Protein AF-A0A087TQ50-F1 (afdb_monomer)

pLDDT: mean 85.88, std 18.32, range [36.25, 98.19]

InterPro domains:
  IPR028816 Caprin [PTHR22922] (6-217)
  IPR041637 Caprin-1 dimerization domain [PF18293] (98-213)

Mean predicted aligned error: 11.36 Å

Organism: Stegodyphus mimosarum (NCBI:txid407821)

Nearest PDB structures (foldseek):
  8k9c-assembly1_B  TM=7.412E-01  e=2.214E-11  Homo sapiens
  8k9c-assembly1_A  TM=7.356E-01  e=1.254E-10  Homo sapiens

Foldseek 3Di:
DDDPPPPPPPPPPCVVVDVLVVVLVVLVVVLVVLVVLLVVLVVLVVCVVVPDDDDPVNVVSNVCNVVSVVVNVVSVVVSVVSVVVVVVVVVVVVVVVVVVVVVVVVVVVVLVVLLVLLLVLLVCLVDVVVVVCLCVVPPLHPHDHPLLSQLSPQLNVLQPPDDDDPPDDRVVSVVSNVVSSVQLSVLDQDDDSNGGSVVNNVVSVSRVVSCSVVVVPDPPDDDPDDDDDDDD

Structure (mmCIF, N/CA/C/O backbone):
data_AF-A0A087TQ50-F1
#
_entry.id   AF-A0A087TQ50-F1
#
loop_
_atom_site.group_PDB
_atom_site.id
_atom_site.type_symbol
_atom_site.label_atom_id
_atom_site.label_alt_id
_atom_site.label_comp_id
_atom_site.label_asym_id
_atom_site.label_entity_id
_atom_site.label_seq_id
_atom_site.pdbx_PDB_ins_code
_atom_site.Cartn_x
_atom_site.Cartn_y
_atom_site.Cartn_z
_atom_site.occupancy
_atom_site.B_iso_or_equiv
_atom_site.auth_seq_id
_atom_site.auth_comp_id
_atom_site.auth_asym_id
_atom_site.auth_atom_id
_atom_site.pdbx_PDB_model_num
ATOM 1 N N . MET A 1 1 ? 21.673 29.543 7.807 1.00 36.25 1 MET A N 1
ATOM 2 C CA . MET A 1 1 ? 20.311 30.118 7.936 1.00 36.25 1 MET A CA 1
ATOM 3 C C . MET A 1 1 ? 19.294 28.972 7.908 1.00 36.25 1 MET A C 1
ATOM 5 O O . MET A 1 1 ? 19.668 27.905 7.443 1.00 36.25 1 MET A O 1
ATOM 9 N N . PRO A 1 2 ? 18.132 29.104 8.566 1.00 40.19 2 PRO A N 1
ATOM 10 C CA . PRO A 1 2 ? 17.688 28.178 9.612 1.00 40.19 2 PRO A CA 1
ATOM 11 C C . PRO A 1 2 ? 16.923 26.932 9.140 1.00 40.19 2 PRO A C 1
ATOM 13 O O . PRO A 1 2 ? 16.110 26.982 8.227 1.00 40.19 2 PRO A O 1
ATOM 16 N N . SER A 1 3 ? 17.185 25.848 9.875 1.00 44.66 3 SER A N 1
ATOM 17 C CA . SER A 1 3 ? 16.302 24.750 10.291 1.00 44.66 3 SER A CA 1
ATOM 18 C C . SER A 1 3 ? 14.871 24.759 9.731 1.00 44.66 3 SER A C 1
ATOM 20 O O . SER A 1 3 ? 13.968 25.380 10.295 1.00 44.66 3 SER A O 1
ATOM 22 N N . ALA A 1 4 ? 14.639 23.969 8.681 1.00 38.66 4 ALA A N 1
ATOM 23 C CA . ALA A 1 4 ? 13.318 23.432 8.388 1.00 38.66 4 ALA A CA 1
ATOM 24 C C . ALA A 1 4 ? 13.086 22.249 9.333 1.00 38.66 4 ALA A C 1
ATOM 26 O O . ALA A 1 4 ? 13.287 21.086 8.986 1.00 38.66 4 ALA A O 1
ATOM 27 N N . ALA A 1 5 ? 12.702 22.569 10.569 1.00 39.09 5 ALA A N 1
ATOM 28 C CA . ALA A 1 5 ? 12.027 21.620 11.429 1.00 39.09 5 ALA A CA 1
ATOM 29 C C . ALA A 1 5 ? 10.821 21.105 10.641 1.00 39.09 5 ALA A C 1
ATOM 31 O O . ALA A 1 5 ? 9.836 21.825 10.459 1.00 39.09 5 ALA A O 1
ATOM 32 N N . ALA A 1 6 ? 10.928 19.874 10.140 1.00 43.53 6 ALA A N 1
ATOM 33 C CA . ALA A 1 6 ? 9.780 19.104 9.725 1.00 43.53 6 ALA A CA 1
ATOM 34 C C . ALA A 1 6 ? 8.817 19.144 10.911 1.00 43.53 6 ALA A C 1
ATOM 36 O O . ALA A 1 6 ? 9.055 18.525 11.951 1.00 43.53 6 ALA A O 1
ATOM 37 N N . LYS A 1 7 ? 7.763 19.955 10.784 1.00 41.00 7 LYS A N 1
ATOM 38 C CA . LYS A 1 7 ? 6.558 19.795 11.576 1.00 41.00 7 LYS A CA 1
ATOM 39 C C . LYS A 1 7 ? 6.099 18.384 11.256 1.00 41.00 7 LYS A C 1
ATOM 41 O O . LYS A 1 7 ? 5.408 18.157 10.272 1.00 41.00 7 LYS A O 1
ATOM 46 N N . VAL A 1 8 ? 6.543 17.440 12.079 1.00 44.75 8 VAL A N 1
ATOM 47 C CA . VAL A 1 8 ? 5.807 16.221 12.349 1.00 44.75 8 VAL A CA 1
ATOM 48 C C . VAL A 1 8 ? 4.441 16.743 12.748 1.00 44.75 8 VAL A C 1
ATOM 50 O O . VAL A 1 8 ? 4.273 17.282 13.846 1.00 44.75 8 VAL A O 1
ATOM 53 N N . GLU A 1 9 ? 3.512 16.737 11.793 1.00 40.03 9 GLU A N 1
ATOM 54 C CA . GLU A 1 9 ? 2.109 16.946 12.071 1.00 40.03 9 GLU A CA 1
ATOM 55 C C . GLU A 1 9 ? 1.793 15.972 13.185 1.00 40.03 9 GLU A C 1
ATOM 57 O O . GLU A 1 9 ? 1.829 14.750 13.036 1.00 40.03 9 GLU A O 1
ATOM 62 N N . LYS A 1 10 ? 1.620 16.555 14.366 1.00 41.81 10 LYS A N 1
ATOM 63 C CA . LYS A 1 10 ? 1.161 15.873 15.549 1.00 41.81 10 LYS A CA 1
ATOM 64 C C . LYS A 1 10 ? -0.179 15.306 15.125 1.00 41.81 10 LYS A C 1
ATOM 66 O O . LYS A 1 10 ? -1.138 16.067 15.040 1.00 41.81 10 LYS A O 1
ATOM 71 N N . VAL A 1 11 ? -0.196 14.017 14.777 1.00 46.25 11 VAL A N 1
ATOM 72 C CA . VAL A 1 11 ? -1.403 13.233 14.531 1.00 46.25 11 VAL A CA 1
ATOM 73 C C . VAL A 1 11 ? -2.310 13.571 15.701 1.00 46.25 11 VAL A C 1
ATOM 75 O O . VAL A 1 11 ? -2.043 13.166 16.835 1.00 46.25 11 VAL A O 1
ATOM 78 N N . ALA A 1 12 ? -3.279 14.458 15.461 1.00 41.94 12 ALA A N 1
ATOM 79 C CA . ALA A 1 12 ? -4.210 14.896 16.480 1.00 41.94 12 ALA A CA 1
ATOM 80 C C . ALA A 1 12 ? -4.812 13.611 17.023 1.00 41.94 12 ALA A C 1
ATOM 82 O O . ALA A 1 12 ? -5.271 12.794 16.228 1.00 41.94 12 ALA A O 1
ATOM 83 N N . SER A 1 13 ? -4.680 13.379 18.330 1.00 46.47 13 SER A N 1
ATOM 84 C CA . SER A 1 13 ? -4.924 12.078 18.949 1.00 46.47 13 SER A CA 1
ATOM 85 C C . SER A 1 13 ? -6.290 11.533 18.526 1.00 46.47 13 SER A C 1
ATOM 87 O O . SER A 1 13 ? -7.321 11.887 19.105 1.00 46.47 13 SER A O 1
ATOM 89 N N . SER A 1 14 ? -6.299 10.664 17.515 1.00 51.88 14 SER A N 1
ATOM 90 C CA . SER A 1 14 ? -7.499 10.015 16.982 1.00 51.88 14 SER A CA 1
ATOM 91 C C . SER A 1 14 ? -8.173 9.146 18.044 1.00 51.88 14 SER A C 1
ATOM 93 O O . SER A 1 14 ? -9.348 8.814 17.934 1.00 51.88 14 SER A O 1
ATOM 95 N N . GLU A 1 15 ? -7.460 8.855 19.135 1.00 48.91 15 GLU A N 1
ATOM 96 C CA . GLU A 1 15 ? -7.969 8.163 20.310 1.00 48.91 15 GLU A CA 1
ATOM 97 C C . GLU A 1 15 ? -9.146 8.862 21.000 1.00 48.91 15 GLU A C 1
ATOM 99 O O . GLU A 1 15 ? -9.958 8.165 21.606 1.00 48.91 15 GLU A O 1
ATOM 104 N N . ALA A 1 16 ? -9.256 10.195 20.915 1.00 51.84 16 ALA A N 1
ATOM 105 C CA . ALA A 1 16 ? -10.346 10.954 21.539 1.00 51.84 16 ALA A CA 1
ATOM 106 C C . ALA A 1 16 ? -11.657 10.927 20.725 1.00 51.84 16 ALA A C 1
ATOM 108 O O . ALA A 1 16 ? -12.711 11.252 21.268 1.00 51.84 16 ALA A O 1
ATOM 109 N N . ASN A 1 17 ? -11.599 10.503 19.457 1.00 61.78 17 ASN A N 1
ATOM 110 C CA . ASN A 1 17 ? -12.726 10.496 18.518 1.00 61.78 17 ASN A CA 1
ATOM 111 C C . ASN A 1 17 ? -13.041 9.104 17.944 1.00 61.78 17 ASN A C 1
ATOM 113 O O . ASN A 1 17 ? -13.801 9.012 16.984 1.00 61.78 17 ASN A O 1
ATOM 117 N N . ASP A 1 18 ? -12.493 8.025 18.511 1.00 83.69 18 ASP A N 1
ATOM 118 C CA . ASP A 1 18 ? -12.840 6.662 18.096 1.00 83.69 18 ASP A CA 1
ATOM 119 C C . ASP A 1 18 ? -14.342 6.399 18.358 1.00 83.69 18 ASP A C 1
ATOM 121 O O . ASP A 1 18 ? -14.759 6.358 19.526 1.00 83.69 18 ASP A O 1
ATOM 125 N N . PRO A 1 19 ? -15.170 6.205 17.310 1.00 89.12 19 PRO A N 1
ATOM 126 C CA . PRO A 1 19 ? -16.608 6.003 17.461 1.00 89.12 19 PRO A CA 1
ATOM 127 C C . PRO A 1 19 ? -16.955 4.828 18.379 1.00 89.12 19 PRO A C 1
ATOM 129 O O . PRO A 1 19 ? -17.933 4.899 19.124 1.00 89.12 19 PRO A O 1
ATOM 132 N N . LEU A 1 20 ? -16.135 3.771 18.394 1.00 90.50 20 LEU A N 1
ATOM 133 C CA . LEU A 1 20 ? -16.358 2.615 19.260 1.00 90.50 20 LEU A CA 1
ATOM 134 C C . LEU A 1 20 ? -16.090 2.952 20.731 1.00 90.50 20 LEU A C 1
ATOM 136 O O . LEU A 1 20 ? -16.861 2.548 21.605 1.00 90.50 20 LEU A O 1
ATOM 140 N N . LYS A 1 21 ? -15.069 3.769 21.020 1.00 88.38 21 LYS A N 1
ATOM 141 C CA . LYS A 1 21 ? -14.841 4.291 22.379 1.00 88.38 21 LYS A CA 1
ATOM 142 C C . LYS A 1 21 ? -15.971 5.222 22.820 1.00 88.38 21 LYS A C 1
ATOM 144 O O . LYS A 1 21 ? -16.365 5.188 23.985 1.00 88.38 21 LYS A O 1
ATOM 149 N N . LEU A 1 22 ? -16.539 6.021 21.912 1.00 92.00 22 LEU A N 1
ATOM 150 C CA . LEU A 1 22 ? -17.708 6.856 22.217 1.00 92.00 22 LEU A CA 1
ATOM 151 C C . LEU A 1 22 ? -18.932 6.010 22.601 1.00 92.00 22 LEU A C 1
ATOM 153 O O . LEU A 1 22 ? -19.631 6.352 23.560 1.00 92.00 22 LEU A O 1
ATOM 157 N N . VAL A 1 23 ? -19.157 4.885 21.912 1.00 92.62 23 VAL A N 1
ATOM 158 C CA . VAL A 1 23 ? -20.219 3.923 22.251 1.00 92.62 23 VAL A CA 1
ATOM 159 C C . VAL A 1 23 ? -19.994 3.322 23.641 1.00 92.62 23 VAL A C 1
ATOM 161 O O . VAL A 1 23 ? -20.913 3.357 24.462 1.00 92.62 23 VAL A O 1
ATOM 164 N N . VAL A 1 24 ? -18.780 2.849 23.948 1.00 93.00 24 VAL A N 1
ATOM 165 C CA . VAL A 1 24 ? -18.437 2.318 25.283 1.00 93.00 24 VAL A CA 1
ATOM 166 C C . VAL A 1 24 ? -18.694 3.365 26.369 1.00 93.00 24 VAL A C 1
ATOM 168 O O . VAL A 1 24 ? -19.433 3.107 27.318 1.00 93.00 24 VAL A O 1
ATOM 171 N N . ASN A 1 25 ? -18.188 4.587 26.185 1.00 93.25 25 ASN A N 1
ATOM 172 C CA . ASN A 1 25 ? -18.371 5.688 27.133 1.00 93.25 25 ASN A CA 1
ATOM 173 C C . ASN A 1 25 ? -19.854 6.019 27.382 1.00 93.25 25 ASN A C 1
ATOM 175 O O . ASN A 1 25 ? -20.247 6.374 28.499 1.00 93.25 25 ASN A O 1
ATOM 179 N N . MET A 1 26 ? -20.693 5.940 26.347 1.00 94.88 26 MET A N 1
ATOM 180 C CA . MET A 1 26 ? -22.136 6.160 26.458 1.00 94.88 26 MET A CA 1
ATOM 181 C C . MET A 1 26 ? -22.819 5.046 27.262 1.00 94.88 26 MET A C 1
ATOM 183 O O . MET A 1 26 ? -23.626 5.344 28.150 1.00 94.88 26 MET A O 1
ATOM 187 N N . LEU A 1 27 ? -22.458 3.785 27.013 1.00 95.00 27 LEU A N 1
ATOM 188 C CA . LEU A 1 27 ? -22.987 2.636 27.748 1.00 95.00 27 LEU A CA 1
ATOM 189 C C . LEU A 1 27 ? -22.580 2.674 29.226 1.00 95.00 27 LEU A C 1
ATOM 191 O O . LEU A 1 27 ? -23.439 2.537 30.097 1.00 95.00 27 LEU A O 1
ATOM 195 N N . GLU A 1 28 ? -21.317 2.976 29.530 1.00 95.12 28 GLU A N 1
ATOM 196 C CA . GLU A 1 28 ? -20.837 3.134 30.909 1.00 95.12 28 GLU A CA 1
ATOM 197 C C . GLU A 1 28 ? -21.586 4.234 31.669 1.00 95.12 28 GLU A C 1
ATOM 199 O O . GLU A 1 28 ? -21.926 4.076 32.843 1.00 95.12 28 GLU A O 1
ATOM 2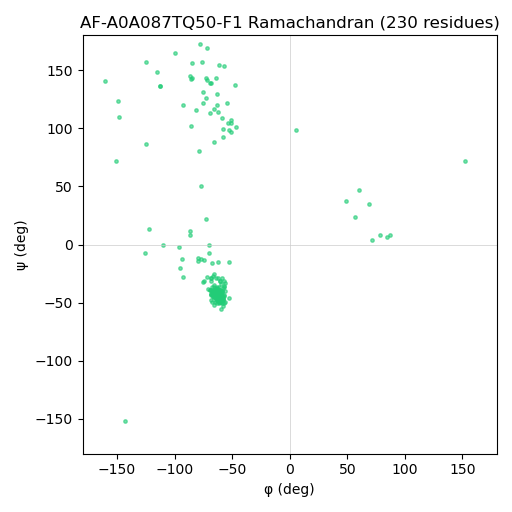04 N N . LYS A 1 29 ? -21.894 5.360 31.008 1.00 96.06 29 LYS A N 1
ATOM 205 C CA . LYS A 1 29 ? -22.723 6.419 31.607 1.00 96.06 29 LYS A CA 1
ATOM 206 C C . LYS A 1 29 ? -24.121 5.901 31.950 1.00 96.06 29 LYS A C 1
ATOM 208 O O . LYS A 1 29 ? -24.618 6.198 33.037 1.00 96.06 29 LYS A O 1
ATOM 213 N N . LYS A 1 30 ? -24.753 5.124 31.062 1.00 94.94 30 LYS A N 1
ATOM 214 C CA . LYS A 1 30 ? -26.070 4.525 31.334 1.00 94.94 30 LYS A CA 1
ATOM 215 C C . LYS A 1 30 ? -26.011 3.501 32.470 1.00 94.94 30 LYS A C 1
ATOM 217 O O . LYS A 1 30 ? -26.881 3.543 33.338 1.00 94.94 30 LYS A O 1
ATOM 222 N N . MET A 1 31 ? -24.972 2.669 32.527 1.00 96.62 31 MET A N 1
ATOM 223 C CA . MET A 1 31 ? -24.748 1.729 33.630 1.00 96.62 31 MET A CA 1
ATOM 224 C C . MET A 1 31 ? -24.596 2.460 34.969 1.00 96.62 31 MET A C 1
ATOM 226 O O . MET A 1 31 ? -25.340 2.166 35.900 1.00 96.62 31 MET A O 1
ATOM 230 N N . ARG A 1 32 ? -23.748 3.497 35.049 1.00 96.81 32 ARG A N 1
ATOM 231 C CA . ARG A 1 32 ? -23.602 4.320 36.267 1.00 96.81 32 ARG A CA 1
ATOM 232 C C . ARG A 1 32 ? -24.923 4.951 36.717 1.00 96.81 32 ARG A C 1
ATOM 234 O O . ARG A 1 32 ? -25.181 5.084 37.912 1.00 96.81 32 ARG A O 1
ATOM 241 N N . ASN A 1 33 ? -25.778 5.352 35.776 1.00 96.31 33 ASN A N 1
ATOM 242 C CA . ASN A 1 33 ? -27.104 5.882 36.103 1.00 96.31 33 ASN A CA 1
ATOM 243 C C . ASN A 1 33 ? -28.032 4.803 36.685 1.00 96.31 33 ASN A C 1
ATOM 245 O O . ASN A 1 33 ? -28.768 5.085 37.633 1.00 96.31 33 ASN A O 1
ATOM 249 N N . LEU A 1 34 ? -27.979 3.574 36.161 1.00 96.00 34 LEU A N 1
ATOM 250 C CA . LEU A 1 34 ? -28.716 2.429 36.706 1.00 96.00 34 LEU A CA 1
ATOM 251 C C . LEU A 1 34 ? -28.206 2.033 38.096 1.00 96.00 34 LEU A C 1
ATOM 253 O O . LEU A 1 34 ? -29.021 1.794 38.983 1.00 96.00 34 LEU A O 1
ATOM 257 N N . GLU A 1 35 ? -26.892 2.054 38.330 1.00 96.06 35 GLU A N 1
ATOM 258 C CA . GLU A 1 35 ? -26.295 1.812 39.652 1.00 96.06 35 GLU A CA 1
ATOM 259 C C . GLU A 1 35 ? -26.786 2.833 40.682 1.00 96.06 35 GLU A C 1
ATOM 261 O O . GLU A 1 35 ? -27.276 2.457 41.747 1.00 96.06 35 GLU A O 1
ATOM 266 N N . LYS A 1 36 ? -26.758 4.128 40.338 1.00 96.19 36 LYS A N 1
ATOM 267 C CA . LYS A 1 36 ? -27.299 5.194 41.198 1.00 96.19 36 LYS A CA 1
ATOM 268 C C . LYS A 1 36 ? -28.784 4.994 41.496 1.00 96.19 36 LYS A C 1
ATOM 270 O O . LYS A 1 36 ? -29.222 5.246 42.617 1.00 96.19 36 LYS A O 1
ATOM 275 N N . ARG A 1 37 ? -29.572 4.560 40.505 1.00 94.75 37 ARG A N 1
ATOM 276 C CA . ARG A 1 37 ? -31.001 4.275 40.691 1.00 94.75 37 ARG A CA 1
ATOM 277 C C . ARG A 1 37 ? -31.207 3.075 41.611 1.00 94.75 37 ARG A C 1
ATOM 279 O O . ARG A 1 37 ? -32.018 3.178 42.523 1.00 94.75 37 ARG A O 1
ATOM 286 N N . LYS A 1 38 ? -30.454 1.989 41.422 1.00 95.19 38 LYS A N 1
ATOM 287 C CA . LYS A 1 38 ? -30.496 0.804 42.286 1.00 95.19 38 LYS A CA 1
ATOM 288 C C . LYS A 1 38 ? -30.220 1.173 43.746 1.00 95.19 38 LYS A C 1
ATOM 290 O O . LYS A 1 38 ? -31.037 0.846 44.594 1.00 95.19 38 LYS A O 1
ATOM 295 N N . VAL A 1 39 ? -29.151 1.927 44.021 1.00 95.81 39 VAL A N 1
ATOM 296 C CA . VAL A 1 39 ? -28.811 2.372 45.388 1.00 95.81 39 VAL A CA 1
ATOM 297 C C . VAL A 1 39 ? -29.961 3.154 46.030 1.00 95.81 39 VAL A C 1
ATOM 299 O O . VAL A 1 39 ? -30.306 2.910 47.182 1.00 95.81 39 VAL A O 1
ATOM 302 N N . LYS A 1 40 ? -30.612 4.060 45.286 1.00 94.25 40 LYS A N 1
ATOM 303 C CA . LYS A 1 40 ? -31.787 4.792 45.794 1.00 94.25 40 LYS A CA 1
ATOM 304 C C . LYS A 1 40 ? -32.962 3.865 46.126 1.00 94.25 40 LYS A C 1
ATOM 306 O O . LYS A 1 40 ? -33.615 4.069 47.143 1.00 94.25 40 LYS A O 1
ATOM 311 N N . LEU A 1 41 ? -33.228 2.863 45.288 1.00 94.88 41 LEU A N 1
ATOM 312 C CA . LEU A 1 41 ? -34.313 1.902 45.515 1.00 94.88 41 LEU A CA 1
ATOM 313 C C . LEU A 1 41 ? -34.028 0.971 46.696 1.00 94.88 41 LEU A C 1
ATOM 315 O O . LEU A 1 41 ? -34.937 0.696 47.476 1.00 94.88 41 LEU A O 1
ATOM 319 N N . ASP A 1 42 ? -32.780 0.527 46.847 1.00 92.88 42 ASP A N 1
ATOM 320 C CA . ASP A 1 42 ? -32.349 -0.274 47.993 1.00 92.88 42 ASP A CA 1
ATOM 321 C C . ASP A 1 42 ? -32.495 0.541 49.297 1.00 92.88 42 ASP A C 1
ATOM 323 O O . ASP A 1 42 ? -33.002 0.022 50.289 1.00 92.88 42 ASP A O 1
ATOM 327 N N . ASN A 1 43 ? -32.186 1.846 49.275 1.00 94.19 43 ASN A N 1
ATOM 328 C CA . ASN A 1 43 ? -32.439 2.738 50.412 1.00 94.19 43 ASN A CA 1
ATOM 329 C C . ASN A 1 43 ? -33.935 2.847 50.754 1.00 94.19 43 ASN A C 1
ATOM 331 O O . ASN A 1 43 ? -34.285 2.700 51.919 1.00 94.19 43 ASN A O 1
ATOM 335 N N . TYR A 1 44 ? -34.826 3.044 49.772 1.00 94.19 44 TYR A N 1
ATOM 336 C CA . TYR A 1 44 ? -36.274 3.079 50.036 1.00 94.19 44 TYR A CA 1
ATOM 337 C C . TYR A 1 44 ? -36.806 1.747 50.579 1.00 94.19 44 TYR A C 1
ATOM 339 O O . TYR A 1 44 ? -37.615 1.753 51.505 1.00 94.19 44 TYR A O 1
ATOM 347 N N . LYS A 1 45 ? -36.333 0.605 50.052 1.00 91.81 45 LYS A N 1
ATOM 348 C CA . LYS A 1 45 ? -36.675 -0.722 50.597 1.00 91.81 45 LYS A CA 1
ATOM 349 C C . LYS A 1 45 ? -36.247 -0.850 52.060 1.00 91.81 45 LYS A C 1
ATOM 351 O O . LYS A 1 45 ? -37.036 -1.317 52.875 1.00 91.81 45 LYS A O 1
ATOM 356 N N . ASN A 1 46 ? -35.036 -0.407 52.395 1.00 93.38 46 ASN A N 1
ATOM 357 C CA . ASN A 1 46 ? -34.522 -0.456 53.765 1.00 93.38 46 ASN A CA 1
ATOM 358 C C . ASN A 1 46 ? -35.294 0.477 54.708 1.00 93.38 46 ASN A C 1
ATOM 360 O O . ASN A 1 46 ? -35.612 0.092 55.828 1.00 93.38 46 ASN A O 1
ATOM 364 N N . GLU A 1 47 ? -35.628 1.691 54.269 1.00 92.25 47 GLU A N 1
ATOM 365 C CA . GLU A 1 47 ? -36.439 2.626 55.055 1.00 92.25 47 GLU A CA 1
ATOM 366 C C . GLU A 1 47 ? -37.839 2.067 55.351 1.00 92.25 47 GLU A C 1
ATOM 368 O O . GLU A 1 47 ? -38.289 2.134 56.495 1.00 92.25 47 GLU A O 1
ATOM 373 N N . ALA A 1 48 ? -38.496 1.467 54.353 1.00 90.94 48 ALA A N 1
ATOM 374 C CA . ALA A 1 48 ? -39.791 0.813 54.532 1.00 90.94 48 ALA A CA 1
ATOM 375 C C . ALA A 1 48 ? -39.709 -0.381 55.494 1.00 90.94 48 ALA A C 1
ATOM 377 O O . ALA A 1 48 ? -40.564 -0.534 56.363 1.00 90.94 48 ALA A O 1
ATOM 378 N N . ALA A 1 49 ? -38.656 -1.199 55.379 1.00 91.62 49 ALA A N 1
ATOM 379 C CA . ALA A 1 49 ? -38.409 -2.315 56.291 1.00 91.62 49 ALA A CA 1
ATOM 380 C C . ALA A 1 49 ? -38.183 -1.853 57.744 1.00 91.62 49 ALA A C 1
ATOM 382 O O . ALA A 1 49 ? -38.536 -2.568 58.676 1.00 91.62 49 ALA A O 1
ATOM 383 N N . ASN A 1 50 ? -37.657 -0.639 57.933 1.00 94.25 50 ASN A N 1
ATOM 384 C CA . ASN A 1 50 ? -37.479 0.002 59.238 1.00 94.25 50 ASN A CA 1
ATOM 385 C C . ASN A 1 50 ? -38.722 0.781 59.717 1.00 94.25 50 ASN A C 1
ATOM 387 O O . ASN A 1 50 ? -38.636 1.543 60.678 1.00 94.25 50 ASN A O 1
ATOM 391 N N . GLY A 1 51 ? -39.876 0.609 59.063 1.00 90.56 51 GLY A N 1
ATOM 392 C CA . GLY A 1 51 ? -41.158 1.168 59.500 1.00 90.56 51 GLY A CA 1
ATOM 393 C C . GLY A 1 51 ? -41.456 2.590 59.018 1.00 90.56 51 GLY A C 1
ATOM 394 O O . GLY A 1 51 ? -42.446 3.175 59.451 1.00 90.56 51 GLY A O 1
ATOM 395 N N . LYS A 1 52 ? -40.644 3.162 58.119 1.00 93.56 52 LYS A N 1
ATOM 396 C CA . LYS A 1 52 ? -40.952 4.455 57.491 1.00 93.56 52 LYS A CA 1
ATOM 397 C C . LYS A 1 52 ? -42.041 4.275 56.434 1.00 93.56 52 LYS A C 1
ATOM 399 O O . LYS A 1 52 ? -41.924 3.429 55.549 1.00 93.56 52 LYS A O 1
ATOM 404 N N . GLU A 1 53 ? -43.071 5.111 56.477 1.00 92.25 53 GLU A N 1
ATOM 405 C CA . GLU A 1 53 ? -44.113 5.104 55.454 1.00 92.25 53 GLU A CA 1
ATOM 406 C C . GLU A 1 53 ? -43.603 5.763 54.160 1.00 92.25 53 GLU A C 1
ATOM 408 O O . GLU A 1 53 ? -43.144 6.907 54.159 1.00 92.25 53 GLU A O 1
ATOM 413 N N . LEU A 1 54 ? -43.640 5.016 53.053 1.00 93.06 54 LEU A N 1
ATOM 414 C CA . LEU A 1 54 ? -43.264 5.510 51.729 1.00 93.06 54 LEU A CA 1
ATOM 415 C C . LEU A 1 54 ? -44.450 6.210 51.056 1.00 93.06 54 LEU A C 1
ATOM 417 O O . LEU A 1 54 ? -45.589 5.743 51.14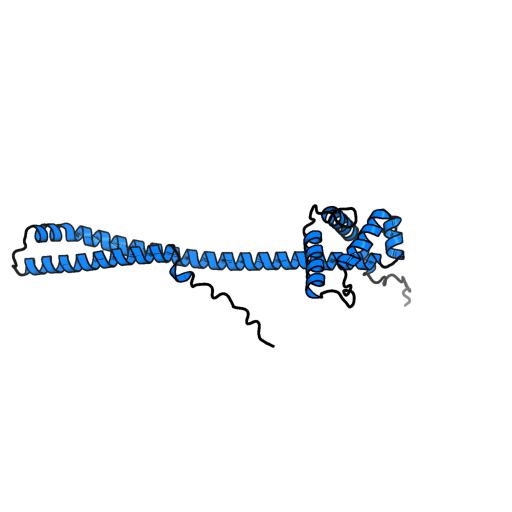5 1.00 93.06 54 LEU A O 1
ATOM 421 N N . ASN A 1 55 ? -44.178 7.281 50.308 1.00 94.25 55 ASN A N 1
ATOM 422 C CA . ASN A 1 55 ? -45.192 7.889 49.444 1.00 94.25 55 ASN A CA 1
ATOM 423 C C . ASN A 1 55 ? -45.493 7.000 48.215 1.00 94.25 55 ASN A C 1
ATOM 425 O O . ASN A 1 55 ? -44.785 6.026 47.946 1.00 94.25 55 ASN A O 1
ATOM 429 N N . GLU A 1 56 ? -46.545 7.322 47.459 1.00 92.88 56 GLU A N 1
ATOM 430 C CA . GLU A 1 56 ? -46.967 6.492 46.317 1.00 92.88 56 GLU A CA 1
ATOM 431 C C . GLU A 1 56 ? -45.895 6.367 45.224 1.00 92.88 56 GLU A C 1
ATOM 433 O O . GLU A 1 56 ? -45.628 5.265 44.743 1.00 92.88 56 GLU A O 1
ATOM 438 N N . ASP A 1 57 ? -45.178 7.447 44.907 1.00 91.81 57 ASP A N 1
ATOM 439 C CA . ASP A 1 57 ? -44.088 7.403 43.927 1.00 91.81 57 ASP A CA 1
ATOM 440 C C . ASP A 1 57 ? -42.932 6.494 44.377 1.00 91.81 57 ASP A C 1
ATOM 442 O O . ASP A 1 57 ? -42.354 5.763 43.571 1.00 91.81 57 ASP A O 1
ATOM 446 N N . GLN A 1 58 ? -42.599 6.498 45.671 1.00 92.44 58 GLN A N 1
ATOM 447 C CA . GLN A 1 58 ? -41.579 5.631 46.261 1.00 92.44 58 GLN A CA 1
ATOM 448 C C . GLN A 1 58 ? -42.022 4.167 46.254 1.00 92.44 58 GLN A C 1
ATOM 450 O O . GLN A 1 58 ? -41.221 3.303 45.894 1.00 92.44 58 GLN A O 1
ATOM 455 N N . LYS A 1 59 ? -43.288 3.877 46.583 1.00 91.38 59 LYS A N 1
ATOM 456 C CA . LYS A 1 59 ? -43.862 2.522 46.505 1.00 91.38 59 LYS A CA 1
ATOM 457 C C . LYS A 1 59 ? -43.801 1.976 45.075 1.00 91.38 59 LYS A C 1
ATOM 459 O O . LYS A 1 59 ? -43.315 0.863 44.865 1.00 91.38 59 LYS A O 1
ATOM 464 N N . ILE A 1 60 ? -44.201 2.779 44.084 1.00 91.12 60 ILE A N 1
ATOM 465 C CA . ILE A 1 60 ? -44.124 2.423 42.656 1.00 91.12 60 ILE A CA 1
ATOM 466 C C . ILE A 1 60 ? -42.666 2.258 42.200 1.00 91.12 60 ILE A C 1
ATOM 468 O O . ILE A 1 60 ? -42.340 1.361 41.424 1.00 91.12 60 ILE A O 1
ATOM 472 N N . ALA A 1 61 ? -41.752 3.111 42.661 1.00 90.25 61 ALA A N 1
ATOM 473 C CA . ALA A 1 61 ? -40.343 2.999 42.302 1.00 90.25 61 ALA A CA 1
ATOM 474 C C . ALA A 1 61 ? -39.715 1.712 42.865 1.00 90.25 61 ALA A C 1
ATOM 476 O O . ALA A 1 61 ? -38.962 1.035 42.161 1.00 90.25 61 ALA A O 1
ATOM 477 N N . VAL A 1 62 ? -40.050 1.361 44.111 1.00 91.62 62 VAL A N 1
ATOM 478 C CA . VAL A 1 62 ? -39.605 0.136 44.786 1.00 91.62 62 VAL A CA 1
ATOM 479 C C . VAL A 1 62 ? -40.158 -1.118 44.105 1.00 91.62 62 VAL A C 1
ATOM 481 O O . VAL A 1 62 ? -39.408 -2.090 43.967 1.00 91.62 62 VAL A O 1
ATOM 484 N N . SER A 1 63 ? -41.410 -1.099 43.628 1.00 91.44 63 SER A N 1
ATOM 485 C CA . SER A 1 63 ? -42.004 -2.243 42.915 1.00 91.44 63 SER A CA 1
ATOM 486 C C . SER A 1 63 ? -41.286 -2.558 41.597 1.00 91.44 63 SER A C 1
ATOM 488 O O . SER A 1 63 ? -41.174 -3.721 41.225 1.00 91.44 63 SER A O 1
ATOM 490 N N . LYS A 1 64 ? -40.684 -1.551 40.948 1.00 92.00 64 LYS A N 1
ATOM 491 C CA . LYS A 1 64 ? -39.844 -1.711 39.743 1.00 92.00 64 LYS A CA 1
ATOM 492 C C . LYS A 1 64 ? -38.370 -2.021 40.038 1.00 92.00 64 LYS A C 1
ATOM 494 O O . LYS A 1 64 ? -37.532 -1.999 39.136 1.00 92.00 64 LYS A O 1
ATOM 499 N N . GLY A 1 65 ? -38.005 -2.278 41.295 1.00 90.62 65 GLY A N 1
ATOM 500 C CA . GLY A 1 65 ? -36.610 -2.493 41.691 1.00 90.62 65 GLY A CA 1
ATOM 501 C C . GLY A 1 65 ? -35.947 -3.698 41.026 1.00 90.62 65 GLY A C 1
ATOM 502 O O . GLY A 1 65 ? -34.771 -3.623 40.666 1.00 90.62 65 GLY A O 1
ATOM 503 N N . ASP A 1 66 ? -36.694 -4.779 40.814 1.00 91.88 66 ASP A N 1
ATOM 504 C CA . ASP A 1 66 ? -36.149 -5.998 40.212 1.00 91.88 66 ASP A CA 1
ATOM 505 C C . ASP A 1 66 ? -35.942 -5.843 38.695 1.00 91.88 66 ASP A C 1
ATOM 507 O O . ASP A 1 66 ? -34.933 -6.313 38.168 1.00 91.88 66 ASP A O 1
ATOM 511 N N . GLU A 1 67 ? -36.787 -5.058 38.013 1.00 94.25 67 GLU A N 1
ATOM 512 C CA . GLU A 1 67 ? -36.555 -4.636 36.622 1.00 94.25 67 GLU A CA 1
ATOM 513 C C . GLU A 1 67 ? -35.249 -3.835 36.501 1.00 94.25 67 GLU A C 1
ATOM 515 O O . GLU A 1 67 ? -34.421 -4.110 35.633 1.00 94.25 67 GLU A O 1
ATOM 520 N N . VAL A 1 68 ? -35.013 -2.874 37.407 1.00 95.00 68 VAL A N 1
ATOM 521 C CA . VAL A 1 68 ? -33.773 -2.073 37.411 1.00 95.00 68 VAL A CA 1
ATOM 522 C C . VAL A 1 68 ? -32.541 -2.956 37.629 1.00 95.00 68 VAL A C 1
ATOM 524 O O . VAL A 1 68 ? -31.516 -2.728 36.986 1.00 95.00 68 VAL A O 1
ATOM 527 N N . LYS A 1 69 ? -32.626 -3.974 38.495 1.00 93.62 69 LYS A N 1
ATOM 528 C CA . LYS A 1 69 ? -31.540 -4.948 38.699 1.00 93.62 69 LYS A CA 1
ATOM 529 C C . LYS A 1 69 ? -31.292 -5.790 37.446 1.00 93.62 69 LYS A C 1
ATOM 531 O O . LYS A 1 69 ? -30.139 -5.928 37.052 1.00 93.62 69 LYS A O 1
ATOM 536 N N . SER A 1 70 ? -32.347 -6.291 36.803 1.00 95.94 70 SER A N 1
ATOM 537 C CA . SER A 1 70 ? -32.242 -7.072 35.564 1.00 95.94 70 SER A CA 1
ATOM 538 C C . SER A 1 70 ? -31.583 -6.267 34.437 1.00 95.94 70 SER A C 1
ATOM 540 O O . SER A 1 70 ? -30.608 -6.720 33.839 1.00 95.94 70 SER A O 1
ATOM 542 N N . VAL A 1 71 ? -32.032 -5.026 34.212 1.00 96.19 71 VAL A N 1
ATOM 543 C CA . VAL A 1 71 ? -31.449 -4.143 33.189 1.00 96.19 71 VAL A CA 1
ATOM 544 C C . VAL A 1 71 ? -30.004 -3.767 33.529 1.00 96.19 71 VAL A C 1
ATOM 546 O O . VAL A 1 71 ? -29.184 -3.633 32.623 1.00 96.19 71 VAL A O 1
ATOM 549 N N . LEU A 1 72 ? -29.659 -3.608 34.812 1.00 95.94 72 LEU A N 1
ATOM 550 C CA . LEU A 1 72 ? -28.279 -3.343 35.226 1.00 95.94 72 LEU A CA 1
ATOM 551 C C . LEU A 1 72 ? -27.349 -4.525 34.919 1.00 95.94 72 LEU A C 1
ATOM 553 O O . LEU A 1 72 ? -26.260 -4.302 34.397 1.00 95.94 72 LEU A O 1
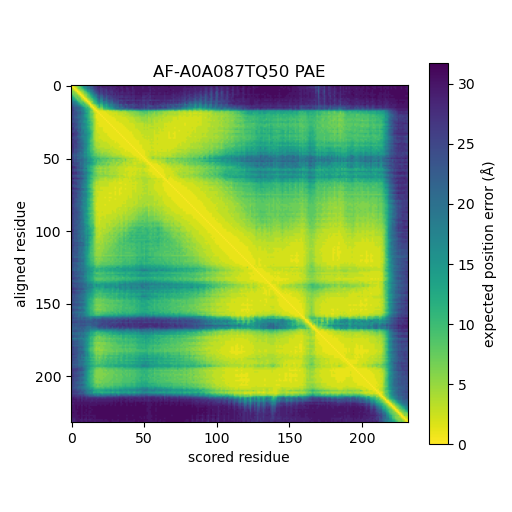ATOM 557 N N . GLU A 1 73 ? -27.760 -5.758 35.217 1.00 96.19 73 GLU A N 1
ATOM 558 C CA . GLU A 1 73 ? -26.963 -6.948 34.886 1.00 96.19 73 GLU A CA 1
ATOM 559 C C . GLU A 1 73 ? -26.820 -7.126 33.370 1.00 96.19 73 GLU A C 1
ATOM 561 O O . GLU A 1 73 ? -25.711 -7.339 32.881 1.00 96.19 73 GLU A O 1
ATOM 566 N N . PHE A 1 74 ? -27.897 -6.906 32.607 1.00 96.75 74 PHE A N 1
ATOM 567 C CA . PHE A 1 74 ? -27.825 -6.868 31.145 1.00 96.75 74 PHE A CA 1
ATOM 568 C C . PHE A 1 74 ? -26.847 -5.795 30.642 1.00 96.75 74 PHE A C 1
ATOM 570 O O . PHE A 1 74 ? -26.023 -6.063 29.772 1.00 96.75 74 PHE A O 1
ATOM 577 N N . ALA A 1 75 ? -26.891 -4.582 31.205 1.00 96.31 75 ALA A N 1
ATOM 578 C CA . ALA A 1 75 ? -25.994 -3.498 30.814 1.00 96.31 75 ALA A CA 1
ATOM 579 C C . ALA A 1 75 ? -24.520 -3.831 31.099 1.00 96.31 75 ALA A C 1
ATOM 581 O O . ALA A 1 75 ? -23.660 -3.498 30.283 1.00 96.31 75 ALA A O 1
ATOM 582 N N . LYS A 1 76 ? -24.220 -4.501 32.220 1.00 96.00 76 LYS A N 1
ATOM 583 C CA . LYS A 1 76 ? -22.859 -4.960 32.543 1.00 96.00 76 LYS A CA 1
ATOM 584 C C . LYS A 1 76 ? -22.353 -5.985 31.533 1.00 96.00 76 LYS A C 1
ATOM 586 O O . LYS A 1 76 ? -21.226 -5.851 31.054 1.00 96.00 76 LYS A O 1
ATOM 591 N N . ASP A 1 77 ? -23.173 -6.980 31.200 1.00 96.94 77 ASP A N 1
ATOM 592 C CA . ASP A 1 77 ? -22.795 -7.999 30.221 1.00 96.94 77 ASP A CA 1
ATOM 593 C C . ASP A 1 77 ? -22.623 -7.393 28.820 1.00 96.94 77 ASP A C 1
ATOM 595 O O . ASP A 1 77 ? -21.608 -7.620 28.163 1.00 96.94 77 ASP A O 1
ATOM 599 N N . LEU A 1 78 ? -23.532 -6.503 28.411 1.00 96.31 78 LEU A N 1
ATOM 600 C CA . LEU A 1 78 ? -23.422 -5.775 27.148 1.00 96.31 78 LEU A CA 1
ATOM 601 C C . LEU A 1 78 ? -22.130 -4.949 27.073 1.00 96.31 78 LEU A C 1
ATOM 603 O O . LEU A 1 78 ? -21.417 -5.017 26.075 1.00 96.31 78 LEU A O 1
ATOM 607 N N . ILE A 1 79 ? -21.789 -4.193 28.124 1.00 95.69 79 ILE A N 1
ATOM 608 C CA . ILE A 1 79 ? -20.536 -3.421 28.177 1.00 95.69 79 ILE A CA 1
ATOM 609 C C . ILE A 1 79 ? -19.324 -4.346 28.059 1.00 95.69 79 ILE A C 1
ATOM 611 O O . ILE A 1 79 ? -18.368 -4.008 27.358 1.00 95.69 79 ILE A O 1
ATOM 615 N N . LYS A 1 80 ? -19.346 -5.514 28.708 1.00 96.62 80 LYS A N 1
ATOM 616 C CA . LYS A 1 80 ? -18.268 -6.504 28.604 1.00 96.62 80 LYS A CA 1
ATOM 617 C C . LYS A 1 80 ? -18.107 -6.999 27.165 1.00 96.62 80 LYS A C 1
ATOM 619 O O . LYS A 1 80 ? -16.996 -6.955 26.642 1.00 96.62 80 LYS A O 1
ATOM 624 N N . GLN A 1 81 ? -19.200 -7.398 26.514 1.00 96.75 81 GLN A N 1
ATOM 625 C CA . GLN A 1 81 ? -19.182 -7.861 25.123 1.00 96.75 81 GLN A CA 1
ATOM 626 C C . GLN A 1 81 ? -18.703 -6.768 24.158 1.00 96.75 81 GLN A C 1
ATOM 628 O O . GLN A 1 81 ? -17.830 -7.014 23.325 1.00 96.75 81 GLN A O 1
ATOM 633 N N . VAL A 1 82 ? -19.208 -5.538 24.304 1.00 96.12 82 VAL A N 1
ATOM 634 C CA . VAL A 1 82 ? -18.785 -4.400 23.475 1.00 96.12 82 VAL A CA 1
ATOM 635 C C . VAL A 1 82 ? -17.293 -4.129 23.658 1.00 96.12 82 VAL A C 1
ATOM 637 O O . VAL A 1 82 ? -16.589 -3.972 22.666 1.00 96.12 82 VAL A O 1
ATOM 640 N N . ASN A 1 83 ? -16.773 -4.146 24.888 1.00 95.00 83 ASN A N 1
ATOM 641 C CA . ASN A 1 83 ? -15.337 -3.975 25.128 1.00 95.00 83 ASN A CA 1
ATOM 642 C C . ASN A 1 83 ? -14.490 -5.062 24.451 1.00 95.00 83 ASN A C 1
ATOM 644 O O . ASN A 1 83 ? -13.449 -4.744 23.876 1.00 95.00 83 ASN A O 1
ATOM 648 N N . THR A 1 84 ? -14.935 -6.323 24.466 1.00 96.31 84 THR A N 1
ATOM 649 C CA . THR A 1 84 ? -14.271 -7.401 23.716 1.00 96.31 84 THR A CA 1
ATOM 650 C C . THR A 1 84 ? -14.235 -7.096 22.218 1.00 96.31 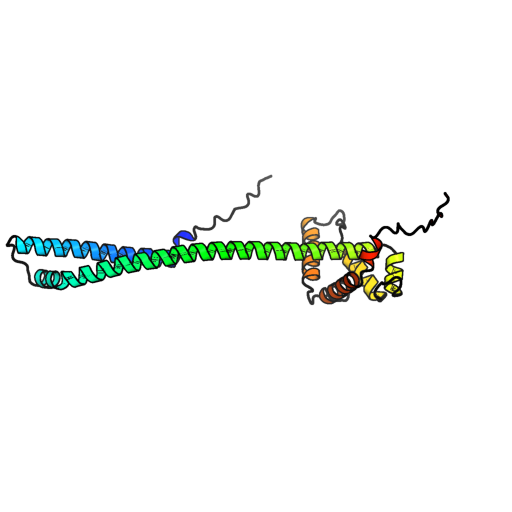84 THR A C 1
ATOM 652 O O . THR A 1 84 ? -13.177 -7.220 21.602 1.00 96.31 84 THR A O 1
ATOM 655 N N . ILE A 1 85 ? -15.345 -6.624 21.644 1.00 95.44 85 ILE A N 1
ATOM 656 C CA . ILE A 1 85 ? -15.420 -6.237 20.227 1.00 95.44 85 ILE A CA 1
ATOM 657 C C . ILE A 1 85 ? -14.477 -5.067 19.924 1.00 95.44 85 ILE A C 1
ATOM 659 O O . ILE A 1 85 ? -13.744 -5.123 18.940 1.00 95.44 85 ILE A O 1
ATOM 663 N N . VAL A 1 86 ? -14.442 -4.029 20.768 1.00 94.50 86 VAL A N 1
ATOM 664 C CA . VAL A 1 86 ? -13.547 -2.873 20.579 1.00 94.50 86 VAL A CA 1
ATOM 665 C C . VAL A 1 86 ? -12.080 -3.306 20.586 1.00 94.50 86 VAL A C 1
ATOM 667 O O . VAL A 1 86 ? -11.303 -2.883 19.729 1.00 94.50 86 VAL A O 1
ATOM 670 N N . GLN A 1 87 ? -11.690 -4.173 21.523 1.00 93.62 87 GLN A N 1
ATOM 671 C CA . GLN A 1 87 ? -10.320 -4.683 21.605 1.00 93.62 87 GLN A CA 1
ATOM 672 C C . GLN A 1 87 ? -9.948 -5.542 20.394 1.00 93.62 87 GLN A C 1
ATOM 674 O O . GLN A 1 87 ? -8.850 -5.396 19.853 1.00 93.62 87 GLN A O 1
ATOM 679 N N . GLU A 1 88 ? -10.850 -6.421 19.959 1.00 95.50 88 GLU A N 1
ATOM 680 C CA . GLU A 1 88 ? -10.626 -7.272 18.794 1.00 95.50 88 GLU A CA 1
ATOM 681 C C . GLU A 1 88 ? -10.536 -6.442 17.508 1.00 95.50 88 GLU A C 1
ATOM 683 O O . GLU A 1 88 ? -9.596 -6.607 16.732 1.00 95.50 88 GLU A O 1
ATOM 688 N N . HIS A 1 89 ? -11.421 -5.457 17.335 1.00 93.00 89 HIS A N 1
ATOM 689 C CA . HIS A 1 89 ? -11.350 -4.509 16.227 1.00 93.00 89 HIS A CA 1
ATOM 690 C C . HIS A 1 89 ? -10.010 -3.759 16.212 1.00 93.00 89 HIS A C 1
ATOM 692 O O . HIS A 1 89 ? -9.348 -3.703 15.179 1.00 93.00 89 HIS A O 1
ATOM 698 N N . ALA A 1 90 ? -9.546 -3.246 17.357 1.00 92.00 90 ALA A N 1
ATOM 699 C CA . ALA A 1 90 ? -8.254 -2.562 17.443 1.00 92.00 90 ALA A CA 1
ATOM 700 C C . ALA A 1 90 ? -7.073 -3.476 17.053 1.00 92.00 90 ALA A C 1
ATOM 702 O O . ALA A 1 90 ? -6.144 -3.044 16.362 1.00 92.00 90 ALA A O 1
ATOM 703 N N . ARG A 1 91 ? -7.109 -4.757 17.449 1.00 94.25 91 ARG A N 1
ATOM 704 C CA . ARG A 1 91 ? -6.105 -5.755 17.043 1.00 94.25 91 ARG A CA 1
ATOM 705 C C . ARG A 1 91 ? -6.138 -6.016 15.540 1.00 94.25 91 ARG A C 1
ATOM 707 O O . ARG 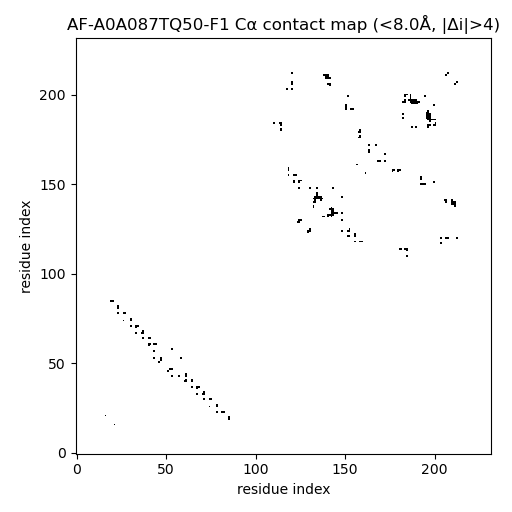A 1 91 ? -5.079 -6.047 14.910 1.00 94.25 91 ARG A O 1
ATOM 714 N N . GLN A 1 92 ? -7.328 -6.172 14.965 1.00 95.50 92 GLN A N 1
ATOM 715 C CA . GLN A 1 92 ? -7.511 -6.400 13.532 1.00 95.50 92 GLN A CA 1
ATOM 716 C C . GLN A 1 92 ? -7.048 -5.202 12.703 1.00 95.50 92 GLN A C 1
ATOM 718 O O . GLN A 1 92 ? -6.292 -5.394 11.753 1.00 95.50 92 GLN A O 1
ATOM 723 N N . GLN A 1 93 ? -7.390 -3.978 13.112 1.00 93.69 93 GLN A N 1
ATOM 724 C CA . GLN A 1 93 ? -6.920 -2.752 12.461 1.00 93.69 93 GLN A CA 1
ATOM 725 C C . GLN A 1 93 ? -5.393 -2.655 12.472 1.00 93.69 93 GLN A C 1
ATOM 727 O O . GLN A 1 93 ? -4.779 -2.407 11.438 1.00 93.69 93 GLN A O 1
ATOM 732 N N . LYS A 1 94 ? -4.746 -2.948 13.609 1.00 93.94 94 LYS A N 1
ATOM 733 C CA . LYS A 1 94 ? -3.276 -2.962 13.690 1.00 93.94 94 LYS A CA 1
ATOM 734 C C . LYS A 1 94 ? -2.652 -4.016 12.769 1.00 93.94 94 LYS A C 1
ATOM 736 O O . LYS A 1 94 ? -1.616 -3.761 12.154 1.00 93.94 94 LYS A O 1
ATOM 741 N N . LYS A 1 95 ? -3.262 -5.202 12.674 1.00 96.25 95 LYS A N 1
ATOM 742 C CA . LYS A 1 95 ? -2.799 -6.277 11.784 1.00 96.25 95 LYS A CA 1
ATOM 743 C C . LYS A 1 95 ? -2.955 -5.890 10.312 1.00 96.25 95 LYS A C 1
ATOM 745 O O . LYS A 1 95 ? -2.026 -6.118 9.541 1.00 96.25 95 LYS A O 1
ATOM 750 N N . LEU A 1 96 ? -4.091 -5.298 9.944 1.00 95.62 96 LEU A N 1
ATOM 751 C CA . LEU A 1 96 ? -4.367 -4.835 8.586 1.00 95.62 96 LEU A CA 1
ATOM 752 C C . LEU A 1 96 ? -3.409 -3.712 8.181 1.00 95.62 96 LEU A C 1
ATOM 754 O O . LEU A 1 96 ? -2.761 -3.835 7.152 1.00 95.62 96 LEU A O 1
ATOM 758 N N . ALA A 1 97 ? -3.223 -2.701 9.034 1.00 95.50 97 ALA A N 1
ATOM 759 C CA . ALA A 1 97 ? -2.296 -1.599 8.781 1.00 95.50 97 ALA A CA 1
ATOM 760 C C . ALA A 1 97 ? -0.851 -2.089 8.585 1.00 95.50 97 ALA A C 1
ATOM 762 O O . ALA A 1 97 ? -0.160 -1.648 7.671 1.00 95.50 97 ALA A O 1
ATOM 763 N N . LYS A 1 98 ? -0.393 -3.054 9.400 1.00 96.50 98 LYS A N 1
ATOM 764 C CA . LYS A 1 98 ? 0.936 -3.662 9.223 1.00 96.50 98 LYS A CA 1
ATOM 765 C C . LYS A 1 98 ? 1.046 -4.426 7.899 1.00 96.50 98 LYS A C 1
ATOM 767 O O . LYS A 1 98 ? 2.092 -4.377 7.258 1.00 96.50 98 LYS A O 1
ATOM 772 N N . LYS A 1 99 ? -0.005 -5.156 7.514 1.00 96.94 99 LYS A N 1
ATOM 773 C CA . LYS A 1 99 ? -0.050 -5.897 6.249 1.00 96.94 99 LYS A CA 1
ATOM 774 C C . LYS A 1 99 ? -0.010 -4.938 5.055 1.00 96.94 99 LYS A C 1
ATOM 776 O O . LYS A 1 99 ? 0.842 -5.112 4.196 1.00 96.94 99 LYS A O 1
ATOM 781 N N . GLU A 1 100 ? -0.851 -3.906 5.054 1.00 96.75 100 GLU A N 1
ATOM 782 C CA . GLU A 1 100 ? -0.893 -2.884 4.001 1.00 96.75 100 GLU A CA 1
ATOM 783 C C . GLU A 1 100 ? 0.449 -2.153 3.871 1.00 96.75 100 GLU A C 1
ATOM 785 O O . GLU A 1 100 ? 0.936 -1.950 2.764 1.00 96.75 100 GLU A O 1
ATOM 790 N N . GLN A 1 101 ? 1.090 -1.805 4.993 1.00 96.38 101 GLN A N 1
ATOM 791 C CA . GLN A 1 101 ? 2.413 -1.179 4.977 1.00 96.38 101 GLN A CA 1
ATOM 792 C C . GLN A 1 101 ? 3.463 -2.079 4.309 1.00 96.38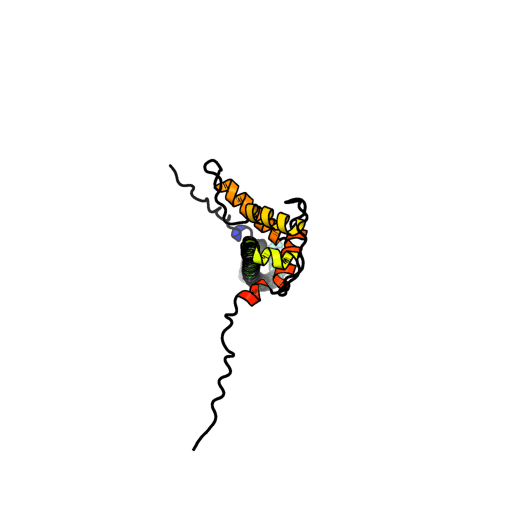 101 GLN A C 1
ATOM 794 O O . GLN A 1 101 ? 4.273 -1.596 3.520 1.00 96.38 101 GLN A O 1
ATOM 799 N N . LEU A 1 102 ? 3.452 -3.378 4.618 1.00 96.19 102 LEU A N 1
ATOM 800 C CA . LEU A 1 102 ? 4.383 -4.342 4.036 1.00 96.19 102 LEU A CA 1
ATOM 801 C C . LEU A 1 102 ? 4.106 -4.566 2.544 1.00 96.19 102 LEU A C 1
ATOM 803 O O . LEU A 1 102 ? 5.045 -4.587 1.756 1.00 96.19 102 LEU A O 1
ATOM 807 N N . GLU A 1 103 ? 2.839 -4.680 2.145 1.00 97.00 103 GLU A N 1
ATOM 808 C CA . GLU A 1 103 ? 2.441 -4.801 0.736 1.00 97.00 103 GLU A CA 1
ATOM 809 C C . GLU A 1 103 ? 2.815 -3.546 -0.063 1.00 97.00 103 GLU A C 1
ATOM 811 O O . GLU A 1 103 ? 3.380 -3.658 -1.149 1.00 97.00 103 GLU A O 1
ATOM 816 N N . ARG A 1 104 ? 2.596 -2.347 0.497 1.00 97.06 104 ARG A N 1
ATOM 817 C CA . ARG A 1 104 ? 3.027 -1.085 -0.118 1.00 97.06 104 ARG A CA 1
ATOM 818 C C . ARG A 1 104 ? 4.544 -1.038 -0.287 1.00 97.06 104 ARG A C 1
ATOM 820 O O . ARG A 1 104 ? 5.014 -0.688 -1.363 1.00 97.06 104 ARG A O 1
ATOM 827 N N . GLN A 1 105 ? 5.302 -1.429 0.738 1.00 97.06 105 GLN A N 1
ATOM 828 C CA . GLN A 1 105 ? 6.762 -1.466 0.657 1.00 97.06 105 GLN A CA 1
ATOM 829 C C . GLN A 1 105 ? 7.249 -2.462 -0.404 1.00 97.06 105 GLN A C 1
ATOM 831 O O . GLN A 1 105 ? 8.151 -2.145 -1.172 1.00 97.06 105 GLN A O 1
ATOM 836 N N . GLN A 1 106 ? 6.653 -3.656 -0.479 1.00 96.88 106 GLN A N 1
ATOM 837 C CA . GLN A 1 106 ? 6.990 -4.641 -1.511 1.00 96.88 106 GLN A CA 1
ATOM 838 C C . GLN A 1 106 ? 6.680 -4.121 -2.915 1.00 96.88 106 GLN A C 1
ATOM 840 O O . GLN A 1 106 ? 7.498 -4.282 -3.817 1.00 96.88 106 GLN A O 1
ATOM 845 N N . PHE A 1 107 ? 5.539 -3.457 -3.085 1.00 96.56 107 PHE A N 1
ATOM 846 C CA . PHE A 1 107 ? 5.165 -2.835 -4.348 1.00 96.56 107 PHE A CA 1
ATOM 847 C C . PHE A 1 107 ? 6.136 -1.712 -4.749 1.00 96.56 107 PHE A C 1
ATOM 849 O O . PHE A 1 107 ? 6.572 -1.653 -5.895 1.00 96.56 107 PHE A O 1
ATOM 856 N N . GLU A 1 108 ? 6.540 -0.850 -3.811 1.00 96.44 108 GLU A N 1
ATOM 857 C CA . GLU A 1 108 ? 7.549 0.192 -4.053 1.00 96.44 108 GLU A CA 1
ATOM 858 C C . GLU A 1 108 ? 8.912 -0.401 -4.434 1.00 96.44 108 GLU A C 1
ATOM 860 O O . GLU A 1 108 ? 9.539 0.074 -5.382 1.00 96.44 108 GLU A O 1
ATOM 865 N N . ILE A 1 109 ? 9.342 -1.472 -3.756 1.00 97.38 109 ILE A N 1
ATOM 866 C CA . ILE A 1 109 ? 10.574 -2.196 -4.097 1.00 97.38 109 ILE A CA 1
ATOM 867 C C . ILE A 1 109 ? 10.491 -2.744 -5.522 1.00 97.38 109 ILE A C 1
ATOM 869 O O . ILE A 1 109 ? 11.396 -2.484 -6.306 1.00 97.38 109 ILE A O 1
ATOM 873 N N . GLN A 1 110 ? 9.407 -3.436 -5.886 1.00 97.06 110 GLN A N 1
ATOM 874 C CA . GLN A 1 110 ? 9.221 -3.974 -7.241 1.00 97.06 110 GLN A CA 1
ATOM 875 C C . GLN A 1 110 ? 9.301 -2.876 -8.305 1.00 97.06 110 GLN A C 1
ATOM 877 O O . GLN A 1 110 ? 10.001 -3.026 -9.305 1.00 97.06 110 GLN A O 1
ATOM 882 N N . ARG A 1 111 ? 8.649 -1.735 -8.060 1.00 96.44 111 ARG A N 1
ATOM 883 C CA . ARG A 1 111 ? 8.689 -0.592 -8.976 1.00 96.44 111 ARG A CA 1
ATOM 884 C C . ARG A 1 111 ? 10.086 -0.002 -9.134 1.00 96.44 111 ARG A C 1
ATOM 886 O O . ARG A 1 111 ? 10.473 0.345 -10.247 1.00 96.44 111 ARG A O 1
ATOM 893 N N . LEU A 1 112 ? 10.837 0.128 -8.041 1.00 96.69 112 LEU A N 1
ATOM 894 C CA . LEU A 1 112 ? 12.221 0.601 -8.093 1.00 96.69 112 LEU A CA 1
ATOM 895 C C . LEU A 1 112 ? 13.130 -0.412 -8.792 1.00 96.69 112 LEU A C 1
ATOM 897 O O . LEU A 1 112 ? 13.968 -0.013 -9.595 1.00 96.69 112 LEU A O 1
ATOM 901 N N . THR A 1 113 ? 12.938 -1.710 -8.553 1.00 96.69 113 THR A N 1
ATOM 902 C CA . THR A 1 113 ? 13.651 -2.773 -9.270 1.00 96.69 113 THR A CA 1
ATOM 903 C C . THR A 1 113 ? 13.413 -2.677 -10.775 1.00 96.69 113 THR A C 1
ATOM 905 O O . THR A 1 113 ? 14.384 -2.668 -11.526 1.00 96.69 113 THR A O 1
ATOM 908 N N . GLU A 1 114 ? 12.161 -2.524 -11.222 1.00 95.88 114 GLU A N 1
ATOM 909 C CA . GLU A 1 114 ? 11.848 -2.297 -12.641 1.00 95.88 114 GLU A CA 1
ATOM 910 C C . GLU A 1 114 ? 12.535 -1.035 -13.180 1.00 95.88 114 GLU A C 1
ATOM 912 O O . GLU A 1 114 ? 13.153 -1.077 -14.241 1.00 95.88 114 GLU A O 1
ATOM 917 N N . ALA A 1 115 ? 12.485 0.079 -12.442 1.00 95.94 115 ALA A N 1
ATOM 918 C CA . ALA A 1 115 ? 13.127 1.327 -12.852 1.00 95.94 115 ALA A CA 1
ATOM 919 C C . ALA A 1 115 ? 14.643 1.166 -13.067 1.00 95.94 115 ALA A C 1
ATOM 921 O O . ALA A 1 115 ? 15.167 1.610 -14.092 1.00 95.94 115 ALA A O 1
ATOM 922 N N . TYR A 1 116 ? 15.340 0.516 -12.129 1.00 95.12 116 TYR A N 1
ATOM 923 C CA . TYR A 1 116 ? 16.775 0.248 -12.246 1.00 95.12 116 TYR A CA 1
ATOM 924 C C . TYR A 1 116 ? 17.086 -0.730 -13.379 1.00 95.12 116 TYR A C 1
ATOM 926 O O . TYR A 1 116 ? 18.036 -0.510 -14.129 1.00 95.12 116 TYR A O 1
ATOM 934 N N . MET A 1 117 ? 16.268 -1.771 -13.543 1.00 94.94 117 MET A N 1
ATOM 935 C CA . MET A 1 117 ? 16.403 -2.734 -14.633 1.00 94.94 117 MET A CA 1
ATOM 936 C C . MET A 1 117 ? 16.269 -2.053 -16.000 1.00 94.94 117 MET A C 1
ATOM 938 O O . MET A 1 117 ? 17.097 -2.283 -16.876 1.00 94.94 117 MET A O 1
ATOM 942 N N . TYR A 1 118 ? 15.290 -1.164 -16.186 1.00 95.62 118 TYR A N 1
ATOM 943 C CA . TYR A 1 118 ? 15.128 -0.434 -17.445 1.00 95.62 118 TYR A CA 1
ATOM 944 C C . TYR A 1 118 ? 16.323 0.467 -17.755 1.00 95.62 118 TYR A C 1
ATOM 946 O O . TYR A 1 118 ? 16.796 0.471 -18.889 1.00 95.62 118 TYR A O 1
ATOM 954 N N . VAL A 1 119 ? 16.870 1.179 -16.764 1.00 94.19 119 VAL A N 1
ATOM 955 C CA . VAL A 1 119 ? 18.105 1.959 -16.968 1.00 94.19 119 VAL A CA 1
ATOM 956 C C . VAL A 1 119 ? 19.278 1.058 -17.336 1.00 94.19 119 VAL A C 1
ATOM 958 O O . VAL A 1 119 ? 20.045 1.395 -18.234 1.00 94.19 119 VAL A O 1
ATOM 961 N N . HIS A 1 120 ? 19.403 -0.097 -16.685 1.00 93.31 120 HIS A N 1
ATOM 962 C CA . HIS A 1 120 ? 20.447 -1.064 -16.994 1.00 93.31 120 HIS A CA 1
ATOM 963 C C . HIS A 1 120 ? 20.335 -1.588 -18.434 1.00 93.31 120 HIS A C 1
ATOM 965 O O . HIS A 1 120 ? 21.323 -1.581 -19.168 1.00 93.31 120 HIS A O 1
ATOM 971 N N . ILE A 1 121 ? 19.132 -1.951 -18.886 1.00 94.56 121 ILE A N 1
ATOM 972 C CA . ILE A 1 121 ? 18.873 -2.359 -20.276 1.00 94.56 121 ILE A CA 1
ATOM 973 C C . ILE A 1 121 ? 19.263 -1.235 -21.240 1.00 94.56 121 ILE A C 1
ATOM 975 O O . ILE A 1 121 ? 20.046 -1.453 -22.160 1.00 94.56 121 ILE A O 1
ATOM 979 N N . LEU A 1 122 ? 18.790 -0.011 -20.994 1.00 94.62 122 LEU A N 1
ATOM 980 C CA . LEU A 1 122 ? 19.098 1.148 -21.835 1.00 94.62 122 LEU A CA 1
ATOM 981 C C . LEU A 1 122 ? 20.598 1.468 -21.890 1.00 94.62 122 LEU A C 1
ATOM 983 O O . LEU A 1 122 ? 21.087 1.931 -22.919 1.00 94.62 122 LEU A O 1
ATOM 987 N N . SER A 1 123 ? 21.346 1.192 -20.818 1.00 93.88 123 SER A N 1
ATOM 988 C CA . SER A 1 123 ? 22.793 1.415 -20.808 1.00 93.88 123 SER A CA 1
ATOM 989 C C . SER A 1 123 ? 23.556 0.484 -21.764 1.00 93.88 123 SER A C 1
ATOM 991 O O . SER A 1 123 ? 24.589 0.886 -22.293 1.00 93.88 123 SER A O 1
ATOM 993 N N . HIS A 1 124 ? 23.032 -0.710 -22.072 1.00 92.88 124 HIS A N 1
ATOM 994 C CA . HIS A 1 124 ? 23.645 -1.620 -23.051 1.00 92.88 124 HIS A CA 1
ATOM 995 C C . HIS A 1 124 ? 23.501 -1.128 -24.489 1.00 92.88 124 HIS A C 1
ATOM 997 O O . HIS A 1 124 ? 24.379 -1.379 -25.309 1.00 92.88 124 HIS A O 1
ATOM 1003 N N . PHE A 1 125 ? 22.448 -0.365 -24.791 1.00 93.19 125 PHE A N 1
ATOM 1004 C CA . PHE A 1 125 ? 22.267 0.254 -26.106 1.00 93.19 125 PHE A CA 1
ATOM 1005 C C . PHE A 1 125 ? 23.254 1.397 -26.385 1.00 93.19 125 PHE A C 1
ATOM 1007 O O . PHE A 1 125 ? 23.213 1.965 -27.473 1.00 93.19 125 PHE A O 1
ATOM 1014 N N . GLN A 1 126 ? 24.153 1.719 -25.445 1.00 89.69 126 GLN A N 1
ATOM 1015 C CA . GLN A 1 126 ? 25.313 2.578 -25.705 1.00 89.69 126 GLN A CA 1
ATOM 1016 C C . GLN A 1 126 ? 26.465 1.823 -26.397 1.00 89.69 126 GLN A C 1
ATOM 1018 O O . GLN A 1 126 ? 27.414 2.453 -26.854 1.00 89.69 126 GLN A O 1
ATOM 1023 N N . ASN A 1 127 ? 26.401 0.487 -26.471 1.00 93.06 127 ASN A N 1
ATOM 1024 C CA . ASN A 1 127 ? 27.341 -0.334 -27.227 1.00 93.06 127 ASN A CA 1
ATOM 1025 C C . ASN A 1 127 ? 26.808 -0.583 -28.649 1.00 93.06 127 ASN A C 1
ATOM 1027 O O . ASN A 1 127 ? 25.749 -1.187 -28.818 1.00 93.06 127 ASN A O 1
ATOM 1031 N N . GLU A 1 128 ? 27.559 -0.161 -29.666 1.00 93.88 128 GLU A N 1
ATOM 1032 C CA . GLU A 1 128 ? 27.191 -0.319 -31.080 1.00 93.88 128 GLU A CA 1
ATOM 1033 C C . GLU A 1 128 ? 27.029 -1.782 -31.519 1.00 93.88 128 GLU A C 1
ATOM 1035 O O . GLU A 1 128 ? 26.162 -2.066 -32.344 1.00 93.88 128 GLU A O 1
ATOM 1040 N N . ASP A 1 129 ? 27.774 -2.723 -30.931 1.00 93.25 129 ASP A N 1
ATOM 1041 C CA . ASP A 1 129 ? 27.631 -4.151 -31.251 1.00 93.25 129 ASP A CA 1
ATOM 1042 C C . ASP A 1 129 ? 26.260 -4.674 -30.807 1.00 93.25 129 ASP A C 1
ATOM 1044 O O . ASP A 1 129 ? 25.541 -5.313 -31.576 1.00 93.25 129 ASP A O 1
ATOM 1048 N N . VAL A 1 130 ? 25.847 -4.303 -29.589 1.00 93.75 130 VAL A N 1
ATOM 1049 C CA . VAL A 1 130 ? 24.517 -4.627 -29.056 1.00 93.75 130 VAL A CA 1
ATOM 1050 C C . VAL A 1 130 ? 23.440 -4.010 -29.945 1.00 93.75 130 VAL A C 1
ATOM 1052 O O . VAL A 1 130 ? 22.486 -4.680 -30.330 1.00 93.75 130 VAL A O 1
ATOM 1055 N N . ARG A 1 131 ? 23.597 -2.742 -30.336 1.00 94.62 131 ARG A N 1
ATOM 1056 C CA . ARG A 1 131 ? 22.641 -2.070 -31.229 1.00 94.62 131 ARG A CA 1
ATOM 1057 C C . ARG A 1 131 ? 22.520 -2.778 -32.573 1.00 94.62 131 ARG A C 1
ATOM 1059 O O . ARG A 1 131 ? 21.405 -2.951 -33.057 1.00 94.62 131 ARG A O 1
ATOM 1066 N N . SER A 1 132 ? 23.646 -3.178 -33.162 1.00 95.31 132 SER A N 1
ATOM 1067 C CA . SER A 1 132 ? 23.683 -3.919 -34.423 1.00 95.31 132 SER A CA 1
ATOM 1068 C C . SER A 1 132 ? 22.932 -5.245 -34.305 1.00 95.31 132 SER A C 1
ATOM 1070 O O . SER A 1 132 ? 22.134 -5.579 -35.182 1.00 95.31 132 SER A O 1
ATOM 1072 N N . ASP A 1 133 ? 23.105 -5.957 -33.191 1.00 95.50 133 ASP A N 1
ATOM 1073 C CA . ASP A 1 133 ? 22.403 -7.214 -32.942 1.00 95.50 133 ASP A CA 1
ATOM 1074 C C . ASP A 1 133 ? 20.888 -7.039 -32.841 1.00 95.50 133 ASP A C 1
ATOM 1076 O O . ASP A 1 133 ? 20.141 -7.764 -33.499 1.00 95.50 133 ASP A O 1
ATOM 1080 N N . PHE A 1 134 ? 20.414 -6.041 -32.091 1.00 96.50 134 PHE A N 1
ATOM 1081 C CA . PHE A 1 134 ? 18.981 -5.736 -32.014 1.00 96.50 134 PHE A CA 1
ATOM 1082 C C . PHE A 1 134 ? 18.428 -5.177 -33.331 1.00 96.50 134 PHE A C 1
ATOM 1084 O O . PHE A 1 134 ? 17.278 -5.439 -33.659 1.00 96.50 134 PHE A O 1
ATOM 1091 N N . LEU A 1 135 ? 19.212 -4.447 -34.127 1.00 96.25 135 LEU A N 1
ATOM 1092 C CA . LEU A 1 135 ? 18.760 -3.947 -35.431 1.00 96.25 135 LEU A CA 1
ATOM 1093 C C . LEU A 1 135 ? 18.573 -5.086 -36.449 1.00 96.25 135 LEU A C 1
ATOM 1095 O O . LEU A 1 135 ? 17.620 -5.088 -37.234 1.00 96.25 135 LEU A O 1
ATOM 1099 N N . ASN A 1 136 ? 19.481 -6.062 -36.428 1.00 95.06 136 ASN A N 1
ATOM 1100 C CA . ASN A 1 136 ? 19.496 -7.179 -37.371 1.00 95.06 136 ASN A CA 1
ATOM 1101 C C . ASN A 1 136 ? 18.754 -8.427 -36.861 1.00 95.06 136 ASN A C 1
ATOM 1103 O O . ASN A 1 136 ? 18.488 -9.332 -37.649 1.00 95.06 136 ASN A O 1
ATOM 1107 N N . GLY A 1 137 ? 18.408 -8.486 -35.571 1.00 93.44 137 GLY A N 1
ATOM 1108 C CA . GLY A 1 137 ? 17.814 -9.666 -34.936 1.00 93.44 137 GLY A CA 1
ATOM 1109 C C . GLY A 1 137 ? 18.791 -10.843 -34.821 1.00 93.44 137 GLY A C 1
ATOM 1110 O O . GLY A 1 137 ? 18.399 -11.997 -34.996 1.00 93.44 137 GLY A O 1
ATOM 1111 N N . THR A 1 138 ? 20.078 -10.565 -34.598 1.00 92.12 138 THR A N 1
ATOM 1112 C CA . THR A 1 138 ? 21.151 -11.571 -34.533 1.00 92.12 138 THR A CA 1
ATOM 1113 C C . THR A 1 138 ? 21.511 -11.929 -33.092 1.00 92.12 138 THR A C 1
ATOM 1115 O O . THR A 1 138 ? 21.100 -11.267 -32.145 1.00 92.12 138 THR A O 1
ATOM 1118 N N . ASN A 1 139 ? 22.241 -13.034 -32.898 1.00 88.75 139 ASN A N 1
ATOM 1119 C CA . ASN A 1 139 ? 22.756 -13.460 -31.586 1.00 88.75 139 ASN A CA 1
ATOM 1120 C C . ASN A 1 139 ? 21.682 -13.655 -30.490 1.00 88.75 139 ASN A C 1
ATOM 1122 O O . ASN A 1 139 ? 21.975 -13.615 -29.298 1.00 88.75 139 ASN A O 1
ATOM 1126 N N . GLY A 1 140 ? 20.431 -13.914 -30.888 1.00 88.00 140 GLY A N 1
ATOM 1127 C CA . GLY A 1 140 ? 19.300 -14.098 -29.973 1.00 88.00 140 GLY A CA 1
ATOM 1128 C C . GLY A 1 140 ? 18.620 -12.798 -29.530 1.00 88.00 140 GLY A C 1
ATOM 1129 O O . GLY A 1 140 ? 17.729 -12.857 -28.686 1.00 88.00 140 GLY A O 1
ATOM 1130 N N . ALA A 1 141 ? 19.007 -11.649 -30.092 1.00 93.25 141 ALA A N 1
ATOM 1131 C CA . ALA A 1 141 ? 18.308 -10.388 -29.892 1.00 93.25 141 ALA A CA 1
ATOM 1132 C C . ALA A 1 141 ? 16.961 -10.376 -30.631 1.00 93.25 141 ALA A C 1
ATOM 1134 O O . ALA A 1 141 ? 16.839 -10.860 -31.759 1.00 93.25 141 ALA A O 1
ATOM 1135 N N . VAL A 1 142 ? 15.941 -9.781 -30.009 1.00 94.50 142 VAL A N 1
ATOM 1136 C CA . VAL A 1 142 ? 14.699 -9.437 -30.714 1.00 94.50 142 VAL A CA 1
ATOM 1137 C C . VAL A 1 142 ? 14.973 -8.301 -31.700 1.00 94.50 142 VAL A C 1
ATOM 1139 O O . VAL A 1 142 ? 15.692 -7.359 -31.376 1.00 94.50 142 VAL A O 1
ATOM 1142 N N . GLN A 1 143 ? 14.399 -8.368 -32.901 1.00 96.25 143 GLN A N 1
ATOM 1143 C CA . GLN A 1 143 ? 14.603 -7.318 -33.892 1.00 96.25 143 GLN A CA 1
ATOM 1144 C C . GLN A 1 143 ? 13.842 -6.036 -33.513 1.00 96.25 143 GLN A C 1
ATOM 1146 O O . GLN A 1 143 ? 12.626 -6.063 -33.325 1.00 96.25 143 GLN A O 1
ATOM 1151 N N . LEU A 1 144 ? 14.555 -4.912 -33.450 1.00 96.50 144 LEU A N 1
ATOM 1152 C CA . LEU A 1 144 ? 14.028 -3.567 -33.228 1.00 96.50 144 LEU A CA 1
ATOM 1153 C C . LEU A 1 144 ? 14.264 -2.692 -34.461 1.00 96.50 144 LEU A C 1
ATOM 1155 O O . LEU A 1 144 ? 15.257 -2.835 -35.174 1.00 96.50 144 LEU A O 1
ATOM 1159 N N . THR A 1 145 ? 13.362 -1.747 -34.713 1.00 96.62 145 THR A N 1
ATOM 1160 C CA . THR A 1 145 ? 13.532 -0.785 -35.808 1.00 96.62 145 THR A CA 1
ATOM 1161 C C . THR A 1 145 ? 14.553 0.293 -35.444 1.00 96.62 145 THR A C 1
ATOM 1163 O O . THR A 1 145 ? 14.760 0.622 -34.274 1.00 96.62 145 THR A O 1
ATOM 1166 N N . SER A 1 146 ? 15.147 0.928 -36.460 1.00 95.44 146 SER A N 1
ATOM 1167 C CA . SER A 1 146 ? 16.027 2.087 -36.244 1.00 95.44 146 SER A CA 1
ATOM 1168 C C . SER A 1 146 ? 15.323 3.228 -35.498 1.00 95.44 146 SER A C 1
ATOM 1170 O O . SER A 1 146 ? 15.974 3.969 -34.763 1.00 95.44 146 SER A O 1
ATOM 1172 N N . GLU A 1 147 ? 14.009 3.378 -35.682 1.00 96.38 147 GLU A N 1
ATOM 1173 C CA . GLU A 1 147 ? 13.211 4.364 -34.955 1.00 96.38 147 GLU A CA 1
ATOM 1174 C C . GLU A 1 147 ? 13.106 3.997 -33.472 1.00 96.38 147 GLU A C 1
ATOM 1176 O O . GLU A 1 147 ? 13.391 4.836 -32.621 1.00 96.38 147 GLU A O 1
ATOM 1181 N N . GLN A 1 148 ? 12.791 2.737 -33.152 1.00 96.06 148 GLN A N 1
ATOM 1182 C CA . GLN A 1 148 ? 12.721 2.252 -31.771 1.00 96.06 148 GLN A CA 1
ATOM 1183 C C . GLN A 1 148 ? 14.060 2.418 -31.045 1.00 96.06 148 GLN A C 1
ATOM 1185 O O . GLN A 1 148 ? 14.082 2.913 -29.922 1.00 96.06 148 GLN A O 1
ATOM 1190 N N . LEU A 1 149 ? 15.184 2.093 -31.692 1.00 96.00 149 LEU A N 1
ATOM 1191 C CA . LEU A 1 149 ? 16.515 2.309 -31.112 1.00 96.00 149 LEU A CA 1
ATOM 1192 C C . LEU A 1 149 ? 16.777 3.794 -30.817 1.00 96.00 149 LEU A C 1
ATOM 1194 O O . LEU A 1 149 ? 17.253 4.134 -29.736 1.00 96.00 149 LEU A O 1
ATOM 1198 N N . SER A 1 150 ? 16.391 4.695 -31.728 1.00 95.94 150 SER A N 1
ATOM 1199 C CA . SER A 1 150 ? 16.506 6.140 -31.495 1.00 95.94 150 SER A CA 1
ATOM 1200 C C . SER A 1 150 ? 15.624 6.621 -30.336 1.00 95.94 150 SER A C 1
ATOM 1202 O O . SER A 1 150 ? 16.046 7.464 -29.540 1.00 95.94 150 SER A O 1
ATOM 1204 N N . GLN A 1 151 ? 14.414 6.073 -30.201 1.00 96.38 151 GLN A N 1
ATOM 1205 C CA . GLN A 1 151 ? 13.517 6.372 -29.082 1.00 96.38 151 GLN A CA 1
ATOM 1206 C C . GLN A 1 151 ? 14.117 5.914 -27.744 1.00 96.38 151 GLN A C 1
ATOM 1208 O O . GLN A 1 151 ? 14.043 6.655 -26.763 1.00 96.38 151 GLN A O 1
ATOM 1213 N N . LEU A 1 152 ? 14.763 4.741 -27.703 1.00 95.88 152 LEU A N 1
ATOM 1214 C CA . LEU A 1 152 ? 15.459 4.242 -26.512 1.00 95.88 152 LEU A CA 1
ATOM 1215 C C . LEU A 1 152 ? 16.646 5.140 -26.120 1.00 95.88 152 LEU A C 1
ATOM 1217 O O . LEU A 1 152 ? 16.814 5.437 -24.937 1.00 95.88 152 LEU A O 1
ATOM 1221 N N . ASP A 1 153 ? 17.407 5.665 -27.084 1.00 93.81 153 ASP A N 1
ATOM 1222 C CA . ASP A 1 153 ? 18.497 6.615 -26.806 1.00 93.81 153 ASP A CA 1
ATOM 1223 C C . ASP A 1 153 ? 17.989 7.920 -26.194 1.00 93.81 153 ASP A C 1
ATOM 1225 O O . ASP A 1 153 ? 18.569 8.463 -25.249 1.00 93.81 153 ASP A O 1
ATOM 1229 N N . GLN A 1 154 ? 16.894 8.449 -26.742 1.00 94.38 154 GLN A N 1
ATOM 1230 C CA . GLN A 1 154 ? 16.274 9.658 -26.213 1.00 94.38 154 GLN A CA 1
ATOM 1231 C C . GLN A 1 154 ? 15.692 9.411 -24.822 1.00 94.38 154 GLN A C 1
ATOM 1233 O O . GLN A 1 154 ? 15.861 10.251 -23.940 1.00 94.38 154 GLN A O 1
ATOM 1238 N N . LEU A 1 155 ? 15.072 8.249 -24.595 1.00 94.88 155 LEU A N 1
ATOM 1239 C CA . LEU A 1 155 ? 14.584 7.853 -23.279 1.00 94.88 155 LEU A CA 1
ATOM 1240 C C . LEU A 1 155 ? 15.734 7.770 -22.267 1.00 94.88 155 LEU A C 1
ATOM 1242 O O . LEU A 1 155 ? 15.607 8.306 -21.167 1.00 94.88 155 LEU A O 1
ATOM 1246 N N . TYR A 1 156 ? 16.875 7.180 -22.637 1.00 94.25 156 TYR A N 1
ATOM 1247 C CA . TYR A 1 156 ? 18.040 7.074 -21.755 1.00 94.25 156 TYR A CA 1
ATOM 1248 C C . TYR A 1 156 ? 18.571 8.443 -21.309 1.00 94.25 156 TYR A C 1
ATOM 1250 O O . TYR A 1 156 ? 18.965 8.601 -20.158 1.00 94.25 156 TYR A O 1
ATOM 1258 N N . LYS A 1 157 ? 18.496 9.476 -22.155 1.00 91.50 157 LYS A N 1
ATOM 1259 C CA . LYS A 1 157 ? 18.851 10.854 -21.759 1.00 91.50 157 LYS A CA 1
ATOM 1260 C C . LYS A 1 157 ? 17.914 11.441 -20.695 1.00 91.50 157 LYS A C 1
ATOM 1262 O O . LYS A 1 157 ? 18.320 12.345 -19.973 1.00 91.50 157 LYS A O 1
ATOM 1267 N N . LEU A 1 158 ? 16.676 10.952 -20.610 1.00 91.50 158 LEU A N 1
ATOM 1268 C CA . LEU A 1 158 ? 15.632 11.465 -19.715 1.00 91.50 158 LEU A CA 1
ATOM 1269 C C . LEU A 1 158 ? 15.526 10.703 -18.387 1.00 91.50 158 LEU A C 1
ATOM 1271 O O . LEU A 1 158 ? 14.952 11.241 -17.438 1.00 91.50 158 LEU A O 1
ATOM 1275 N N . ILE A 1 159 ? 16.037 9.468 -18.331 1.00 91.75 159 ILE A N 1
ATOM 1276 C CA . ILE A 1 159 ? 15.982 8.605 -17.135 1.00 91.75 159 ILE A CA 1
ATOM 1277 C C . ILE A 1 159 ? 17.353 8.077 -16.680 1.00 91.75 159 ILE A C 1
ATOM 1279 O O . ILE A 1 159 ? 17.456 7.418 -15.652 1.00 91.75 159 ILE A O 1
ATOM 1283 N N . GLY A 1 160 ? 18.412 8.313 -17.454 1.00 85.12 160 GLY A N 1
ATOM 1284 C CA . GLY A 1 160 ? 19.771 7.887 -17.130 1.00 85.12 160 GLY A CA 1
ATOM 1285 C C . GLY A 1 160 ? 20.448 8.788 -16.088 1.00 85.12 160 GLY A C 1
ATOM 1286 O O . GLY A 1 160 ? 19.938 9.856 -15.753 1.00 85.12 160 GLY A O 1
ATOM 1287 N N . PRO A 1 161 ? 21.643 8.408 -15.601 1.00 71.81 161 PRO A N 1
ATOM 1288 C CA . PRO A 1 161 ? 22.371 9.102 -14.529 1.00 71.81 161 PRO A CA 1
ATOM 1289 C C . PRO A 1 161 ? 22.994 10.452 -14.950 1.00 71.81 161 PRO A C 1
ATOM 1291 O O . PRO A 1 161 ? 23.954 10.913 -14.336 1.00 71.81 161 PRO A O 1
ATOM 1294 N N . GLY A 1 162 ? 22.490 11.085 -16.013 1.00 69.81 162 GLY A N 1
ATOM 1295 C CA . GLY A 1 162 ? 23.011 12.346 -16.531 1.00 69.81 162 GLY A CA 1
ATOM 1296 C C . GLY A 1 162 ? 22.857 13.484 -15.522 1.00 69.81 162 GLY A C 1
ATOM 1297 O O . GLY A 1 162 ? 21.767 13.728 -14.993 1.00 69.81 162 GLY A O 1
ATOM 1298 N N . PHE A 1 163 ? 23.953 14.202 -15.273 1.00 64.00 163 PHE A N 1
ATOM 1299 C CA . PHE A 1 163 ? 23.915 15.411 -14.462 1.00 64.00 163 PHE A CA 1
ATOM 1300 C C . PHE A 1 163 ? 23.253 16.556 -15.239 1.00 64.00 163 PHE A C 1
ATOM 1302 O O . PHE A 1 163 ? 23.448 16.670 -16.452 1.00 64.00 163 PHE A O 1
ATOM 1309 N N . PRO A 1 164 ? 22.478 17.410 -14.556 1.00 71.00 164 PRO A N 1
ATOM 1310 C CA . PRO A 1 164 ? 21.951 18.621 -15.162 1.00 71.00 164 PRO A CA 1
ATOM 1311 C C . PRO A 1 164 ? 23.090 19.546 -15.608 1.00 71.00 164 PRO A C 1
ATOM 1313 O O . PRO A 1 164 ? 24.182 19.535 -15.039 1.00 71.00 164 PRO A O 1
ATOM 1316 N N . ASN A 1 165 ? 22.816 20.384 -16.609 1.00 70.31 165 ASN A N 1
ATOM 1317 C CA . ASN A 1 165 ? 23.736 21.443 -17.031 1.00 70.31 165 ASN A CA 1
ATOM 1318 C C . ASN A 1 165 ? 24.059 22.373 -15.842 1.00 70.31 165 ASN A C 1
ATOM 1320 O O . ASN A 1 165 ? 23.214 22.548 -14.965 1.00 70.31 165 ASN A O 1
ATOM 1324 N N . GLU A 1 166 ? 25.222 23.037 -15.844 1.00 65.69 166 GLU A N 1
ATOM 1325 C CA . GLU A 1 166 ? 25.733 23.871 -14.728 1.00 65.69 166 GLU A CA 1
ATOM 1326 C C . GLU A 1 166 ? 24.767 24.962 -14.205 1.00 65.69 166 GLU A C 1
ATOM 1328 O O . GLU A 1 166 ? 24.967 25.501 -13.118 1.00 65.69 166 GLU A O 1
ATOM 1333 N N . HIS A 1 167 ? 23.704 25.288 -14.949 1.00 67.94 167 HIS A N 1
ATOM 1334 C CA . HIS A 1 167 ? 22.702 26.301 -14.600 1.00 67.94 167 HIS A CA 1
ATOM 1335 C C . HIS A 1 167 ? 21.314 25.752 -14.234 1.00 67.94 167 HIS A C 1
ATOM 1337 O O . HIS A 1 167 ? 20.408 26.539 -13.962 1.00 67.94 167 HIS A O 1
ATOM 1343 N N . ALA A 1 168 ? 21.104 24.435 -14.260 1.00 74.00 168 ALA A N 1
ATOM 1344 C CA . ALA A 1 168 ? 19.800 23.849 -13.967 1.00 74.00 168 ALA A CA 1
ATOM 1345 C C . ALA A 1 168 ? 19.596 23.626 -12.459 1.00 74.00 168 ALA A C 1
ATOM 1347 O O . ALA A 1 168 ? 20.513 23.245 -11.730 1.00 74.00 168 ALA A O 1
ATOM 1348 N N . ASP A 1 169 ? 18.366 23.855 -11.991 1.00 85.31 169 ASP A N 1
ATOM 1349 C CA . ASP A 1 169 ? 17.979 23.534 -10.619 1.00 85.31 169 ASP A CA 1
ATOM 1350 C C . ASP A 1 169 ? 18.009 22.015 -10.407 1.00 85.31 169 ASP A C 1
ATOM 1352 O O . ASP A 1 169 ? 17.238 21.268 -11.016 1.00 85.31 169 ASP A O 1
ATOM 1356 N N . LEU A 1 170 ? 18.892 21.572 -9.509 1.00 85.88 170 LEU A N 1
ATOM 1357 C CA . LEU A 1 170 ? 19.080 20.164 -9.164 1.00 85.88 170 LEU A CA 1
ATOM 1358 C C . LEU A 1 170 ? 17.774 19.512 -8.697 1.00 85.88 170 LEU A C 1
ATOM 1360 O O . LEU A 1 170 ? 17.495 18.371 -9.059 1.00 85.88 170 LEU A O 1
ATOM 1364 N N . THR A 1 171 ? 16.962 20.226 -7.913 1.00 88.44 171 THR A N 1
ATOM 1365 C CA . THR A 1 171 ? 15.740 19.658 -7.326 1.00 88.44 171 THR A CA 1
ATOM 1366 C C . THR A 1 171 ? 14.708 19.361 -8.408 1.00 88.44 171 THR A C 1
ATOM 1368 O O . THR A 1 171 ? 14.195 18.245 -8.482 1.00 88.44 171 THR A O 1
ATOM 1371 N N . SER A 1 172 ? 14.439 20.336 -9.279 1.00 88.62 172 SER A N 1
ATOM 1372 C CA . SER A 1 172 ? 13.539 20.176 -10.423 1.00 88.62 172 SER A CA 1
ATOM 1373 C C . SER A 1 172 ? 14.018 19.101 -11.408 1.00 88.62 172 SER A C 1
ATOM 1375 O O . SER A 1 172 ? 13.214 18.297 -11.891 1.00 88.62 172 SER A O 1
ATOM 1377 N N . HIS A 1 173 ? 15.332 19.022 -11.657 1.00 88.00 173 HIS A N 1
ATOM 1378 C CA . HIS A 1 173 ? 15.923 17.994 -12.523 1.00 88.00 173 HIS A CA 1
ATOM 1379 C C . HIS A 1 173 ? 15.652 16.582 -12.002 1.00 88.00 173 HIS A C 1
ATOM 1381 O O . HIS A 1 173 ? 15.053 15.765 -12.702 1.00 88.00 173 HIS A O 1
ATOM 1387 N N . PHE A 1 174 ? 16.029 16.299 -10.751 1.00 89.62 174 PHE A N 1
ATOM 1388 C CA . PHE A 1 174 ? 15.827 14.970 -10.169 1.00 89.62 174 PHE A CA 1
ATOM 1389 C C . PHE A 1 174 ? 14.350 14.638 -9.947 1.00 89.62 174 PHE A C 1
ATOM 1391 O O . PHE A 1 174 ? 13.972 13.471 -10.038 1.00 89.62 174 PHE A O 1
ATOM 1398 N N . HIS A 1 175 ? 13.501 15.642 -9.714 1.00 91.81 175 HIS A N 1
ATOM 1399 C CA . HIS A 1 175 ? 12.056 15.442 -9.677 1.00 91.81 175 HIS A CA 1
ATOM 1400 C C . HIS A 1 175 ? 11.519 14.966 -11.033 1.00 91.81 175 HIS A C 1
ATOM 1402 O O . HIS A 1 175 ? 10.848 13.939 -11.096 1.00 91.81 175 HIS A O 1
ATOM 1408 N N . THR A 1 176 ? 11.880 15.653 -12.119 1.00 91.88 176 THR A N 1
ATOM 1409 C CA . THR A 1 176 ? 11.471 15.282 -13.485 1.00 91.88 176 THR A CA 1
ATOM 1410 C C . THR A 1 176 ? 11.986 13.891 -13.863 1.00 91.88 176 THR A C 1
ATOM 1412 O O . THR A 1 176 ? 11.248 13.078 -14.419 1.00 91.88 176 THR A O 1
ATOM 1415 N N . LEU A 1 177 ? 13.237 13.580 -13.510 1.00 92.12 177 LEU A N 1
ATOM 1416 C CA . LEU A 1 177 ? 13.826 12.257 -13.710 1.00 92.12 177 LEU A CA 1
ATOM 1417 C C . LEU A 1 177 ? 13.021 11.170 -12.977 1.00 92.12 177 LEU A C 1
ATOM 1419 O O . LEU A 1 177 ? 12.652 10.159 -13.576 1.00 92.12 177 LEU A O 1
ATOM 1423 N N . ALA A 1 178 ? 12.678 11.397 -11.705 1.00 93.50 178 ALA A N 1
ATOM 1424 C CA . ALA A 1 178 ? 11.862 10.472 -10.920 1.00 93.50 178 ALA A CA 1
ATOM 1425 C C . ALA A 1 178 ? 10.444 10.298 -11.496 1.00 93.50 178 ALA A C 1
ATOM 1427 O O . ALA A 1 178 ? 9.933 9.177 -11.542 1.00 93.50 178 ALA A O 1
ATOM 1428 N N . GLU A 1 179 ? 9.813 11.371 -11.979 1.00 95.25 179 GLU A N 1
ATOM 1429 C CA . GLU A 1 179 ? 8.513 11.290 -12.652 1.00 95.25 179 GLU A CA 1
ATOM 1430 C C . GLU A 1 179 ? 8.574 10.441 -13.925 1.00 95.25 179 GLU A C 1
ATOM 1432 O O . GLU A 1 179 ? 7.707 9.591 -14.137 1.00 95.25 179 GLU A O 1
ATOM 1437 N N . ASN A 1 180 ? 9.611 10.617 -14.747 1.00 95.31 180 ASN A N 1
ATOM 1438 C CA . ASN A 1 180 ? 9.792 9.830 -15.966 1.00 95.31 180 ASN A CA 1
ATOM 1439 C C . ASN A 1 180 ? 9.949 8.333 -15.646 1.00 95.31 180 ASN A C 1
ATOM 1441 O O . ASN A 1 180 ? 9.325 7.500 -16.305 1.00 95.31 180 ASN A O 1
ATOM 1445 N N . HIS A 1 181 ? 10.702 7.982 -14.595 1.00 95.75 181 HIS A N 1
ATOM 1446 C CA . HIS A 1 181 ? 10.770 6.602 -14.099 1.00 95.75 181 HIS A CA 1
ATOM 1447 C C . HIS A 1 181 ? 9.403 6.068 -13.676 1.00 95.75 181 HIS A C 1
ATOM 1449 O O . HIS A 1 181 ? 9.025 4.959 -14.052 1.00 95.75 181 HIS A O 1
ATOM 1455 N N . ILE A 1 182 ? 8.647 6.856 -12.909 1.00 96.62 182 ILE A N 1
ATOM 1456 C CA . ILE A 1 182 ? 7.306 6.489 -12.450 1.00 96.62 182 ILE A CA 1
ATOM 1457 C C . ILE A 1 182 ? 6.380 6.227 -13.639 1.00 96.62 182 ILE A C 1
ATOM 1459 O O . ILE A 1 182 ? 5.691 5.207 -13.649 1.00 96.62 182 ILE A O 1
ATOM 1463 N N . PHE A 1 183 ? 6.378 7.105 -14.646 1.00 97.69 183 PHE A N 1
ATOM 1464 C CA . PHE A 1 183 ? 5.523 6.971 -15.826 1.00 97.69 183 PHE A CA 1
ATOM 1465 C C . PHE A 1 183 ? 5.913 5.782 -16.704 1.00 97.69 183 PHE A C 1
ATOM 1467 O O . PHE A 1 183 ? 5.017 5.109 -17.221 1.00 97.69 183 PHE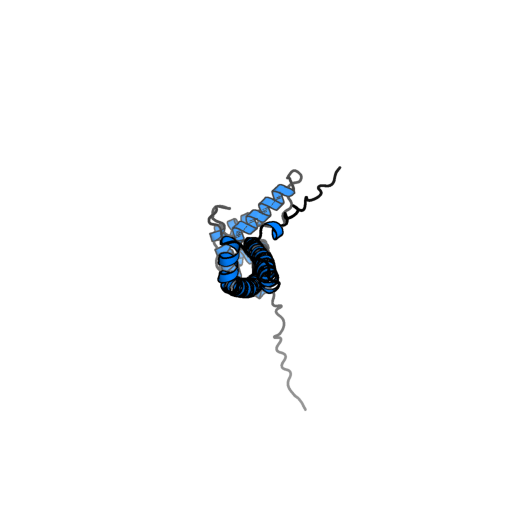 A O 1
ATOM 1474 N N . LEU A 1 184 ? 7.214 5.498 -16.829 1.00 97.81 184 LEU A N 1
ATOM 1475 C CA . LEU A 1 184 ? 7.722 4.330 -17.545 1.00 97.81 184 LEU A CA 1
ATOM 1476 C C . LEU A 1 184 ? 7.322 3.032 -16.845 1.00 97.81 184 LEU A C 1
ATOM 1478 O O . LEU A 1 184 ? 6.716 2.171 -17.470 1.00 97.81 184 LEU A O 1
ATOM 1482 N N . VAL A 1 185 ? 7.589 2.912 -15.541 1.00 97.25 185 VAL A N 1
ATOM 1483 C CA . VAL A 1 185 ? 7.244 1.716 -14.755 1.00 97.25 185 VAL A CA 1
ATOM 1484 C C . VAL A 1 185 ? 5.733 1.494 -14.707 1.00 97.25 185 VAL A C 1
ATOM 1486 O O . VAL A 1 185 ? 5.279 0.359 -14.796 1.00 97.25 185 VAL A O 1
ATOM 1489 N N . GLU A 1 186 ? 4.922 2.549 -14.629 1.00 96.44 186 GLU A N 1
ATOM 1490 C CA . GLU A 1 186 ? 3.457 2.422 -14.695 1.00 96.44 186 GLU A CA 1
ATOM 1491 C C . GLU A 1 186 ? 2.934 2.126 -16.108 1.00 96.44 186 GLU A C 1
ATOM 1493 O O . GLU A 1 186 ? 1.768 1.764 -16.251 1.00 96.44 186 GLU A O 1
ATOM 1498 N N . GLY A 1 187 ? 3.762 2.273 -17.150 1.00 96.69 187 GLY A N 1
ATOM 1499 C CA . GLY A 1 187 ? 3.336 2.110 -18.538 1.00 96.69 187 GLY A CA 1
ATOM 1500 C C . GLY A 1 187 ? 2.232 3.100 -18.911 1.00 96.69 187 GLY A C 1
ATOM 1501 O O . GLY A 1 187 ? 1.201 2.713 -19.460 1.00 96.69 187 GLY A O 1
ATOM 1502 N N . LYS A 1 188 ? 2.398 4.384 -18.563 1.00 97.00 188 LYS A N 1
ATOM 1503 C CA . LYS A 1 188 ? 1.363 5.391 -18.834 1.00 97.00 188 LYS A CA 1
ATOM 1504 C C . LYS A 1 188 ? 1.140 5.589 -20.336 1.00 97.00 188 LYS A C 1
ATOM 1506 O O . LYS A 1 188 ? 2.082 5.694 -21.118 1.00 97.00 188 LYS A O 1
ATOM 1511 N N . ASN A 1 189 ? -0.115 5.806 -20.724 1.00 96.94 189 ASN A N 1
ATOM 1512 C CA . ASN A 1 189 ? -0.486 6.280 -22.065 1.00 96.94 189 ASN A CA 1
ATOM 1513 C C . ASN A 1 189 ? -0.221 7.792 -22.216 1.00 96.94 189 ASN A C 1
ATOM 1515 O O . ASN A 1 189 ? -1.116 8.557 -22.561 1.00 96.94 189 ASN A O 1
ATOM 1519 N N . LYS A 1 190 ? 0.988 8.239 -21.869 1.00 96.69 190 LYS A N 1
ATOM 1520 C CA . LYS A 1 190 ? 1.443 9.627 -22.001 1.00 96.69 190 LYS A CA 1
ATOM 1521 C C . LYS A 1 190 ? 2.533 9.676 -23.063 1.00 96.69 190 LYS A C 1
ATOM 1523 O O . LYS A 1 190 ? 3.400 8.803 -23.074 1.00 96.69 190 LYS A O 1
ATOM 1528 N N . GLU A 1 191 ? 2.470 10.679 -23.929 1.00 96.56 191 GLU A N 1
ATOM 1529 C CA . GLU A 1 191 ? 3.431 10.845 -25.015 1.00 96.56 191 GLU A CA 1
ATOM 1530 C C . GLU A 1 191 ? 4.826 11.213 -24.498 1.00 96.56 191 GLU A C 1
ATOM 1532 O O . GLU A 1 191 ? 4.973 12.020 -23.574 1.00 96.56 191 GLU A O 1
ATOM 1537 N N . ILE A 1 192 ? 5.845 10.604 -25.102 1.00 95.88 192 ILE A N 1
ATOM 1538 C CA . ILE A 1 192 ? 7.261 10.882 -24.878 1.00 95.88 192 ILE A CA 1
ATOM 1539 C C . ILE A 1 192 ? 8.087 10.361 -26.059 1.00 95.88 192 ILE A C 1
ATOM 1541 O O . ILE A 1 192 ? 7.797 9.294 -26.590 1.00 95.88 192 ILE A O 1
ATOM 1545 N N . VAL A 1 193 ? 9.108 11.120 -26.477 1.00 93.69 193 VAL A N 1
ATOM 1546 C CA . VAL A 1 193 ? 10.064 10.752 -27.546 1.00 93.69 193 VAL A CA 1
ATOM 1547 C C . VAL A 1 193 ? 9.401 10.240 -28.838 1.00 93.69 193 VAL A C 1
ATOM 1549 O O . VAL A 1 193 ? 9.895 9.325 -29.482 1.00 93.69 193 VAL A O 1
ATOM 1552 N N . GLY A 1 194 ? 8.257 10.818 -29.220 1.00 93.06 194 GLY A N 1
ATOM 1553 C CA . GLY A 1 194 ? 7.514 10.421 -30.427 1.00 93.06 194 GLY A CA 1
ATOM 1554 C C . GLY A 1 194 ? 6.681 9.139 -30.289 1.00 93.06 194 GLY A C 1
ATOM 1555 O O . GLY A 1 194 ? 6.133 8.660 -31.274 1.00 93.06 194 GLY A O 1
ATOM 1556 N N . THR A 1 195 ? 6.558 8.590 -29.080 1.00 96.00 195 THR A N 1
ATOM 1557 C CA . THR A 1 195 ? 5.733 7.419 -28.750 1.00 96.00 195 THR A CA 1
ATOM 1558 C C . THR A 1 195 ? 5.095 7.603 -27.364 1.00 96.00 195 THR A C 1
ATOM 1560 O O . THR A 1 195 ? 4.844 8.734 -26.957 1.00 96.00 195 THR A O 1
ATOM 1563 N N . THR A 1 196 ? 4.798 6.532 -26.622 1.00 98.00 196 THR A N 1
ATOM 1564 C CA . THR A 1 196 ? 4.269 6.582 -25.250 1.00 98.00 196 THR A CA 1
ATOM 1565 C C . THR A 1 196 ? 5.119 5.780 -24.269 1.00 98.00 196 THR A C 1
ATOM 1567 O O . THR A 1 196 ? 5.791 4.823 -24.656 1.00 98.00 196 THR A O 1
ATOM 1570 N N . TYR A 1 197 ? 5.037 6.105 -22.973 1.00 98.06 197 TYR A N 1
ATOM 1571 C CA . TYR A 1 197 ? 5.696 5.306 -21.928 1.00 98.06 197 TYR A CA 1
ATOM 1572 C C . TYR A 1 197 ? 5.252 3.841 -21.941 1.00 98.06 197 TYR A C 1
ATOM 1574 O O . TYR A 1 197 ? 6.072 2.959 -21.705 1.00 98.06 197 TYR A O 1
ATOM 1582 N N . LYS A 1 198 ? 3.974 3.577 -22.240 1.00 98.19 198 LYS A N 1
ATOM 1583 C CA . LYS A 1 198 ? 3.448 2.217 -22.392 1.00 98.19 198 LYS A CA 1
ATOM 1584 C C . LYS A 1 198 ? 4.193 1.435 -23.476 1.00 98.19 198 LYS A C 1
ATOM 1586 O O . LYS A 1 198 ? 4.702 0.358 -23.195 1.00 98.19 198 LYS A O 1
ATOM 1591 N N . ALA A 1 199 ? 4.299 1.999 -24.678 1.00 97.81 199 ALA A N 1
ATOM 1592 C CA . ALA A 1 199 ? 4.975 1.343 -25.795 1.00 97.81 199 ALA A CA 1
ATOM 1593 C C . ALA A 1 199 ? 6.471 1.119 -25.510 1.00 97.81 199 ALA A C 1
ATOM 1595 O O . ALA A 1 199 ? 7.010 0.056 -25.802 1.00 97.81 199 ALA A O 1
ATOM 1596 N N . LEU A 1 200 ? 7.142 2.089 -24.879 1.00 97.75 200 LEU A N 1
ATOM 1597 C CA . LEU A 1 200 ? 8.546 1.942 -24.479 1.00 97.75 200 LEU A CA 1
ATOM 1598 C C . LEU A 1 200 ? 8.731 0.862 -23.409 1.00 97.75 200 LEU A C 1
ATOM 1600 O O . LEU A 1 200 ? 9.682 0.087 -23.487 1.00 97.75 200 LEU A O 1
ATOM 1604 N N . LYS A 1 201 ? 7.812 0.770 -22.439 1.00 97.88 201 LYS A N 1
ATOM 1605 C CA . LYS A 1 201 ? 7.806 -0.308 -21.444 1.00 97.88 201 LYS A CA 1
ATOM 1606 C C . LYS A 1 201 ? 7.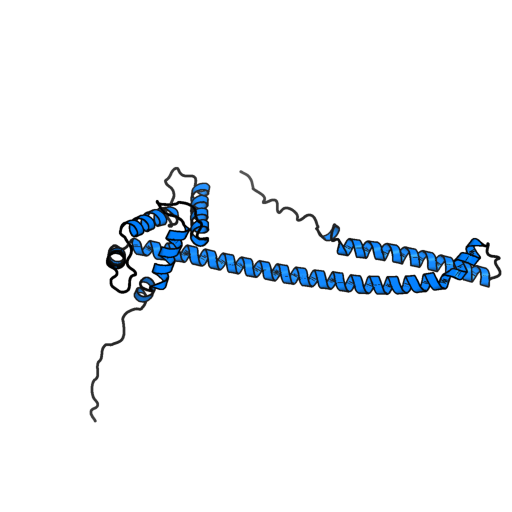674 -1.674 -22.119 1.00 97.88 201 LYS A C 1
ATOM 1608 O O . LYS A 1 201 ? 8.448 -2.567 -21.800 1.00 97.88 201 LYS A O 1
ATOM 1613 N N . GLU A 1 202 ? 6.747 -1.824 -23.062 1.00 97.69 202 GLU A N 1
ATOM 1614 C CA . GLU A 1 202 ? 6.542 -3.077 -23.806 1.00 97.69 202 GLU A CA 1
ATOM 1615 C C . GLU A 1 202 ? 7.804 -3.491 -24.587 1.00 97.69 202 GLU A C 1
ATOM 1617 O O . GLU A 1 202 ? 8.201 -4.658 -24.553 1.00 97.69 202 GLU A O 1
ATOM 1622 N N . ILE A 1 203 ? 8.496 -2.534 -25.221 1.00 96.94 203 ILE A N 1
ATOM 1623 C CA . ILE A 1 203 ? 9.781 -2.788 -25.895 1.00 96.94 203 ILE A CA 1
ATOM 1624 C C . ILE A 1 203 ? 10.826 -3.280 -24.888 1.00 96.94 203 ILE A C 1
ATOM 1626 O O . ILE A 1 203 ? 11.453 -4.313 -25.110 1.00 96.94 203 ILE A O 1
ATOM 1630 N N . LEU A 1 204 ? 10.997 -2.582 -23.763 1.00 96.81 204 LEU A N 1
ATOM 1631 C CA . LEU A 1 204 ? 11.979 -2.948 -22.737 1.00 96.81 204 LEU A CA 1
ATOM 1632 C C . LEU A 1 204 ? 11.686 -4.313 -22.102 1.00 96.81 204 LEU A C 1
ATOM 1634 O O . LEU A 1 204 ? 12.615 -5.066 -21.817 1.00 96.81 204 LEU A O 1
ATOM 1638 N N . GLN A 1 205 ? 10.410 -4.652 -21.914 1.00 96.38 205 GLN A N 1
ATOM 1639 C CA . GLN A 1 205 ? 9.990 -5.977 -21.460 1.00 96.38 205 GLN A CA 1
ATOM 1640 C C . GLN A 1 205 ? 10.350 -7.051 -22.486 1.00 96.38 205 GLN A C 1
ATOM 1642 O O . GLN A 1 205 ? 10.974 -8.041 -22.120 1.00 96.38 205 GLN A O 1
ATOM 1647 N N . THR A 1 206 ? 10.075 -6.815 -23.771 1.00 95.94 206 THR A N 1
ATOM 1648 C CA . THR A 1 206 ? 10.435 -7.750 -24.850 1.00 95.94 206 THR A CA 1
ATOM 1649 C C . THR A 1 206 ? 11.953 -7.961 -24.932 1.00 95.94 206 THR A C 1
ATOM 1651 O O . THR A 1 206 ? 12.428 -9.088 -25.075 1.00 95.94 206 THR A O 1
ATOM 1654 N N . VAL A 1 207 ? 12.734 -6.885 -24.790 1.00 95.31 207 VAL A N 1
ATOM 1655 C CA . VAL A 1 207 ? 14.205 -6.941 -24.741 1.00 95.31 207 VAL A CA 1
ATOM 1656 C C . VAL A 1 207 ? 14.693 -7.741 -23.532 1.00 95.31 207 VAL A C 1
ATOM 1658 O O . VAL A 1 207 ? 15.617 -8.540 -23.660 1.00 95.31 207 VAL A O 1
ATOM 1661 N N . ASN A 1 208 ? 14.075 -7.570 -22.365 1.00 93.81 208 ASN A N 1
ATOM 1662 C CA . ASN A 1 208 ? 14.421 -8.348 -21.178 1.00 93.81 208 ASN A CA 1
ATOM 1663 C C . ASN A 1 208 ? 14.068 -9.838 -21.344 1.00 93.81 208 ASN A C 1
ATOM 1665 O O . ASN A 1 208 ? 14.872 -10.712 -21.033 1.00 93.81 208 ASN A O 1
ATOM 1669 N N . GLU A 1 209 ? 12.880 -10.131 -21.875 1.00 93.44 209 GLU A N 1
ATOM 1670 C CA . GLU A 1 209 ? 12.358 -11.491 -22.052 1.00 93.44 209 GLU A CA 1
ATOM 1671 C C . GLU A 1 209 ? 13.115 -12.299 -23.114 1.00 93.44 209 GLU A C 1
ATOM 1673 O O . GLU A 1 209 ? 13.214 -13.519 -22.987 1.00 93.44 209 GLU A O 1
ATOM 1678 N N . CYS A 1 210 ? 13.705 -11.652 -24.129 1.00 91.69 210 CYS A N 1
ATOM 1679 C CA . CYS A 1 210 ? 14.517 -12.359 -25.128 1.00 91.69 210 CYS A CA 1
ATOM 1680 C C . CYS A 1 210 ? 15.830 -12.928 -24.552 1.00 91.69 210 CYS A C 1
ATOM 1682 O O . CYS A 1 210 ? 16.454 -13.796 -25.164 1.00 91.69 210 CYS A O 1
ATOM 1684 N N . GLY A 1 211 ? 16.250 -12.476 -23.363 1.00 88.88 211 GLY A N 1
ATOM 1685 C CA . GLY A 1 211 ? 17.390 -13.026 -22.626 1.00 88.88 211 GLY A CA 1
ATOM 1686 C C . GLY A 1 211 ? 18.768 -12.715 -23.221 1.00 88.88 211 GLY A C 1
ATOM 1687 O O . GLY A 1 211 ? 19.768 -13.180 -22.676 1.00 88.88 211 GLY A O 1
ATOM 1688 N N . TYR A 1 212 ? 18.852 -11.917 -24.294 1.00 92.81 212 TYR A N 1
ATOM 1689 C CA . TYR A 1 212 ? 20.119 -11.511 -24.923 1.00 92.81 212 TYR A CA 1
ATOM 1690 C C . TYR A 1 212 ? 21.098 -10.901 -23.904 1.00 92.81 212 TYR A C 1
ATOM 1692 O O . TYR A 1 212 ? 22.258 -11.299 -23.836 1.00 92.81 212 TYR A O 1
ATOM 1700 N N . LEU A 1 213 ? 20.605 -9.996 -23.050 1.00 87.00 213 LEU A N 1
ATOM 1701 C CA . LEU A 1 213 ? 21.409 -9.294 -22.039 1.00 87.00 213 LEU A CA 1
ATOM 1702 C C . LEU A 1 213 ? 21.739 -10.146 -20.802 1.00 87.00 213 LEU A C 1
ATOM 1704 O O . LEU A 1 213 ? 22.579 -9.761 -19.998 1.00 87.00 213 LEU A O 1
ATOM 1708 N N . THR A 1 214 ? 21.081 -11.294 -20.628 1.00 79.75 214 THR A N 1
ATOM 1709 C CA . THR A 1 214 ? 21.336 -12.219 -19.510 1.00 79.75 214 THR A CA 1
ATOM 1710 C C . THR A 1 214 ? 22.353 -13.295 -19.892 1.00 79.75 214 THR A C 1
ATOM 1712 O O . THR A 1 214 ? 23.079 -13.793 -19.038 1.00 79.75 214 THR A O 1
ATOM 1715 N N . ARG A 1 215 ? 22.447 -13.648 -21.180 1.00 68.88 215 ARG A N 1
ATOM 1716 C CA . ARG A 1 215 ? 23.402 -14.656 -21.676 1.00 68.88 215 ARG A CA 1
ATOM 1717 C C . ARG A 1 215 ? 24.839 -14.146 -21.727 1.00 68.88 215 ARG A C 1
ATOM 1719 O O . ARG A 1 215 ? 25.763 -14.916 -21.510 1.00 68.88 215 ARG A O 1
ATOM 1726 N N . SER A 1 216 ? 25.038 -12.854 -21.963 1.00 55.59 216 SER A N 1
ATOM 1727 C CA . SER A 1 216 ? 26.366 -12.227 -22.017 1.00 55.59 216 SER A CA 1
ATOM 1728 C C . SER A 1 216 ? 27.078 -12.142 -20.656 1.00 55.59 216 SER A C 1
ATOM 1730 O O . SER A 1 216 ? 28.255 -11.792 -20.617 1.00 55.59 216 SER A O 1
ATOM 1732 N N . SER A 1 217 ? 26.407 -12.496 -19.550 1.00 45.97 217 SER A N 1
ATOM 1733 C CA . SER A 1 217 ? 27.011 -12.596 -18.214 1.00 45.97 217 SER A CA 1
ATOM 1734 C C . SER A 1 217 ? 27.453 -14.007 -17.804 1.00 45.97 217 SER A C 1
ATOM 1736 O O . SER A 1 217 ? 28.001 -14.156 -16.713 1.00 45.97 217 SER A O 1
ATOM 1738 N N . GLU A 1 218 ? 27.236 -15.040 -18.626 1.00 37.81 218 GLU A N 1
ATOM 1739 C CA . GLU A 1 218 ? 27.874 -16.342 -18.393 1.00 37.81 218 GLU A CA 1
ATOM 1740 C C . GLU A 1 218 ? 29.308 -16.287 -18.946 1.00 37.81 218 GLU A C 1
ATOM 1742 O O . GLU A 1 218 ? 29.485 -16.112 -20.155 1.00 37.81 218 GLU A O 1
ATOM 1747 N N . PRO A 1 219 ? 30.359 -16.399 -18.108 1.00 38.75 219 PRO A N 1
ATOM 1748 C CA . PRO A 1 219 ? 31.703 -16.571 -18.629 1.00 38.75 219 PRO A CA 1
ATOM 1749 C C . PRO A 1 219 ? 31.751 -17.898 -19.389 1.00 38.75 219 PRO A C 1
ATOM 1751 O O . PRO A 1 219 ? 31.501 -18.963 -18.824 1.00 38.75 219 PRO A O 1
ATOM 1754 N N . ALA A 1 220 ? 32.066 -17.821 -20.679 1.00 43.53 220 ALA A N 1
ATOM 1755 C CA . ALA A 1 220 ? 32.404 -18.976 -21.489 1.00 43.53 220 ALA A CA 1
ATOM 1756 C C . ALA A 1 220 ? 33.722 -19.571 -20.978 1.00 43.53 220 ALA A C 1
ATOM 1758 O O . ALA A 1 220 ? 34.794 -19.195 -21.444 1.00 43.53 220 ALA A O 1
ATOM 1759 N N . ASP A 1 221 ? 33.649 -20.480 -20.009 1.00 42.56 221 ASP A N 1
ATOM 1760 C CA . ASP A 1 221 ? 34.749 -21.392 -19.727 1.00 42.56 221 ASP A CA 1
ATOM 1761 C C . ASP A 1 221 ? 34.218 -22.730 -19.205 1.00 42.56 221 ASP A C 1
ATOM 1763 O O . ASP A 1 221 ? 33.657 -22.798 -18.112 1.00 42.56 221 ASP A O 1
ATOM 1767 N N . ALA A 1 222 ? 34.348 -23.759 -20.048 1.00 45.03 222 ALA A N 1
ATOM 1768 C CA . ALA A 1 222 ? 34.565 -25.174 -19.718 1.00 45.03 222 ALA A CA 1
ATOM 1769 C C . ALA A 1 222 ? 34.005 -26.099 -20.813 1.00 45.03 222 ALA A C 1
ATOM 1771 O O . ALA A 1 222 ? 33.039 -26.818 -20.588 1.00 45.03 222 ALA A O 1
ATOM 1772 N N . THR A 1 223 ? 34.665 -26.146 -21.971 1.00 38.16 223 THR A N 1
ATOM 1773 C CA . THR A 1 223 ? 34.840 -27.409 -22.712 1.00 38.16 223 THR A CA 1
ATOM 1774 C C . THR A 1 223 ? 36.136 -27.338 -23.520 1.00 38.16 223 THR A C 1
ATOM 1776 O O . THR A 1 223 ? 36.114 -27.226 -24.744 1.00 38.16 223 THR A O 1
ATOM 1779 N N . SER A 1 224 ? 37.284 -27.398 -22.841 1.00 38.47 224 SER A N 1
ATOM 1780 C CA . SER A 1 224 ? 38.461 -28.029 -23.436 1.00 38.47 224 SER A CA 1
ATOM 1781 C C . SER A 1 224 ? 38.358 -29.521 -23.139 1.00 38.47 224 SER A C 1
ATOM 1783 O O . SER A 1 224 ? 38.588 -29.967 -22.015 1.00 38.47 224 SER A O 1
ATOM 1785 N N . SER A 1 225 ? 37.942 -30.278 -24.144 1.00 46.06 225 SER A N 1
ATOM 1786 C CA . SER A 1 225 ? 38.192 -31.709 -24.222 1.00 46.06 225 SER A CA 1
ATOM 1787 C C . SER A 1 225 ? 39.703 -31.936 -24.206 1.00 46.06 225 SER A C 1
ATOM 1789 O O . SER A 1 225 ? 40.372 -31.618 -25.188 1.00 46.06 225 SER A O 1
ATOM 1791 N N . ASP A 1 226 ? 40.225 -32.473 -23.111 1.00 38.56 226 ASP A N 1
ATOM 1792 C CA . ASP A 1 226 ? 41.481 -33.215 -23.137 1.00 38.56 226 ASP A CA 1
ATOM 1793 C C . ASP A 1 226 ? 41.201 -34.587 -22.522 1.00 38.56 226 ASP A C 1
ATOM 1795 O O . ASP A 1 226 ? 41.273 -34.801 -21.312 1.00 38.56 226 ASP A O 1
ATOM 1799 N N . GLU A 1 227 ? 40.745 -35.495 -23.384 1.00 46.88 227 GLU A N 1
ATOM 1800 C CA . GLU A 1 227 ? 40.915 -36.922 -23.159 1.00 46.88 227 GLU A CA 1
ATOM 1801 C C . GLU A 1 227 ? 42.408 -37.210 -23.315 1.00 46.88 227 GLU A C 1
ATOM 1803 O O . GLU A 1 227 ? 42.948 -37.123 -24.418 1.00 46.88 227 GLU A O 1
ATOM 1808 N N . THR A 1 228 ? 43.073 -37.594 -22.229 1.00 38.81 228 THR A N 1
ATOM 1809 C CA . THR A 1 228 ? 44.293 -38.398 -22.331 1.00 38.81 228 THR A CA 1
ATOM 1810 C C . THR A 1 228 ? 44.031 -39.787 -21.751 1.00 38.81 228 THR A C 1
ATOM 1812 O O . THR A 1 228 ? 43.336 -39.896 -20.736 1.00 38.81 228 THR A O 1
ATOM 1815 N N . PRO A 1 229 ? 44.497 -40.857 -22.423 1.00 49.31 229 PRO A N 1
ATOM 1816 C CA . PRO A 1 229 ? 44.071 -42.221 -22.148 1.00 49.31 229 PRO A CA 1
ATOM 1817 C C . PRO A 1 229 ? 44.873 -42.848 -21.006 1.00 49.31 229 PRO A C 1
ATOM 1819 O O . PRO A 1 229 ? 46.009 -42.464 -20.732 1.00 49.31 229 PRO A O 1
ATOM 1822 N N . GLU A 1 230 ? 44.252 -43.849 -20.384 1.00 46.00 230 GLU A N 1
ATOM 1823 C CA . GLU A 1 230 ? 44.883 -44.845 -19.519 1.00 46.00 230 GLU A CA 1
ATOM 1824 C C . GLU A 1 230 ? 46.146 -45.438 -20.160 1.00 46.00 230 GLU A C 1
ATOM 1826 O O . GLU A 1 230 ? 46.103 -45.834 -21.322 1.00 46.00 230 GLU A O 1
ATOM 1831 N N . GLU A 1 231 ? 47.212 -45.608 -19.374 1.00 45.75 231 GLU A N 1
ATOM 1832 C CA . GLU A 1 231 ? 48.173 -46.702 -19.554 1.00 45.75 231 GLU A CA 1
ATOM 1833 C C . GLU A 1 231 ? 48.785 -47.108 -18.193 1.00 45.75 231 GLU A C 1
ATOM 1835 O O . GLU A 1 231 ? 49.303 -46.261 -17.466 1.00 45.75 231 GLU A O 1
ATOM 1840 N N . GLU A 1 232 ? 48.625 -48.409 -17.902 1.00 40.56 232 GLU A N 1
ATOM 1841 C CA . GLU A 1 232 ? 49.259 -49.340 -16.930 1.00 40.56 232 GLU A CA 1
ATOM 1842 C C . GLU A 1 232 ? 49.630 -48.911 -15.494 1.00 40.56 232 GLU A C 1
ATOM 1844 O O . GLU A 1 232 ? 50.621 -48.181 -15.269 1.00 40.56 232 GLU A O 1
#

Solvent-accessible surface area (backbone atoms only — not comparable to full-atom values): 13409 Å² total; per-residue (Å²): 135,83,83,82,72,76,75,70,74,71,74,70,68,60,81,84,68,39,67,64,59,53,50,50,55,51,51,53,52,52,43,54,51,40,51,56,50,49,56,53,35,54,49,52,52,51,42,43,74,72,70,46,87,70,55,70,70,54,50,58,51,45,72,45,42,63,59,51,50,52,52,40,54,50,46,52,52,50,51,52,54,50,51,53,51,51,53,50,48,53,51,50,51,54,52,48,54,55,49,53,52,50,52,50,50,52,51,52,49,53,49,51,52,49,40,54,49,51,46,54,56,49,57,49,62,74,37,68,68,55,42,50,25,24,55,71,39,39,92,58,28,62,68,43,52,76,64,56,55,51,35,47,55,55,48,38,71,53,57,43,95,69,77,74,61,101,85,56,60,65,68,63,51,55,48,52,30,51,49,47,38,51,38,34,66,68,36,34,96,45,82,49,81,96,46,29,26,29,58,52,36,54,50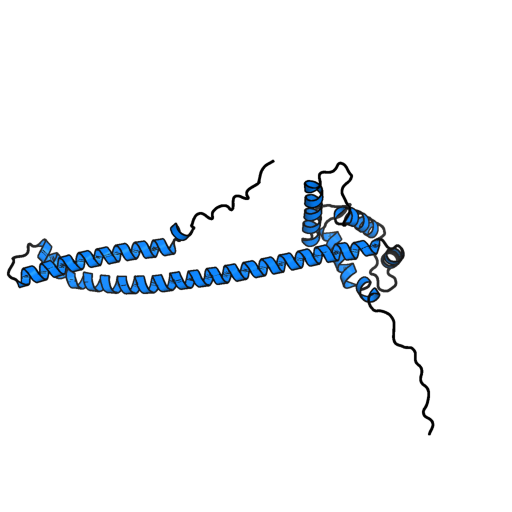,53,49,51,52,58,71,50,37,41,80,62,57,76,72,59,79,92,78,87,81,80,86,76,89,78,82,93,79,136

Secondary structure (DSSP, 8-state):
-------------GGGS-HHHHHHHHHHHHHHHHHHHHHHHHHHHHHHHTTPPPPHHHHHHHHTHHHHHHHHHHHHHHHHHHHHHHHHHHHHHHHHHHHHHHHHHHHHHHHHHHHHHHHHHHHHTTSHHHHHHHHHT-TTPPP--HHHHHHHHHHHHHHSSPPPPTTS-HHHHHHHHHHHHHHHHHT-S-EETTEEHHHHHHHHHHHHHT-HHHHTTS--------------

Sequence (232 aa):
MPSAAAKVEKVASSEANDPLKLVVNMLEKKMRNLEKRKVKLDNYKNEAANGKELNEDQKIAVSKGDEVKSVLEFAKDLIKQVNTIVQEHARQQKKLAKKEQLERQQFEIQRLTEAYMYVHILSHFQNEDVRSDFLNGTNGAVQLTSEQLSQLDQLYKLIGPGFPNEHADLTSHFHTLAENHIFLVEGKNKEIVGTTYKALKEILQTVNECGYLTRSSEPADATSSDETPEEE

Radius of gyration: 37.96 Å; Cα contacts (8 Å, |Δi|>4): 137; chains: 1; bounding box: 96×80×97 Å